Protein AF-A0A4R7IYN2-F1 (afdb_monomer_lite)

pLDDT: mean 81.38, std 17.2, range [36.47, 98.81]

Secondary structure (DSSP, 8-state):
----------------------PPPPPPPP-------SEEESTTT---TT-TTS--TT-EEE-TTS-EEEPPPTTEEEEEEEEESTTS--EEEEEEEETTEEEEEETTEEEESS-HHHHHHHHHHEEEE-TT-S----------S-GGG-TT--EEEES----SEEEEEE--TT-S-TTHHHHHHHHHHHHHHTEETTTEE--BS-EEEEEEE-SPPPSB-TT-BB----S--EEEEE---TTEEEEEEEEEETTTTEEEEEEEEEE-SS--EE-SSS---SSEEHHHHHHHHHHHHTTEE-GGGT-TTT-TTSTT-SB-PPP-HHHHHHHTS--HHHHHHHHHHH-B-

Radius of gyration: 27.92 Å; chains: 1; bounding box: 107×67×80 Å

Structure (mmCIF, N/CA/C/O backbone):
data_AF-A0A4R7IYN2-F1
#
_entry.id   AF-A0A4R7IYN2-F1
#
loop_
_atom_site.group_PDB
_atom_site.id
_atom_site.type_symbol
_atom_site.label_atom_id
_atom_site.label_alt_id
_atom_site.label_comp_id
_atom_site.label_asym_id
_atom_site.label_entity_id
_atom_site.label_seq_id
_atom_site.pdbx_PDB_ins_code
_atom_site.Cartn_x
_atom_site.Cartn_y
_atom_site.Cartn_z
_atom_site.occupancy
_atom_site.B_iso_or_equiv
_atom_site.auth_seq_id
_atom_site.auth_comp_id
_atom_site.auth_asym_id
_atom_site.auth_atom_id
_atom_site.pdbx_PDB_model_num
ATOM 1 N N . MET A 1 1 ? -75.539 -48.447 52.429 1.00 40.69 1 MET A N 1
ATOM 2 C CA . MET A 1 1 ? -74.073 -48.268 52.305 1.00 40.69 1 MET A CA 1
ATOM 3 C C . MET A 1 1 ? -73.831 -46.772 52.127 1.00 40.69 1 MET A C 1
ATOM 5 O O . MET A 1 1 ? -74.203 -46.247 51.095 1.00 40.69 1 MET A O 1
ATOM 9 N N . LYS A 1 2 ? -73.738 -46.029 53.237 1.00 38.16 2 LYS A N 1
ATOM 10 C CA . LYS A 1 2 ? -72.512 -45.516 53.891 1.00 38.16 2 LYS A CA 1
ATOM 11 C C . LYS A 1 2 ? -71.762 -44.461 53.054 1.00 38.16 2 LYS A C 1
ATOM 13 O O . LYS A 1 2 ? -70.931 -44.810 52.227 1.00 38.16 2 LYS A O 1
ATOM 18 N N . SER A 1 3 ? -72.065 -43.193 53.354 1.00 47.69 3 SER A N 1
ATOM 19 C CA . SER A 1 3 ? -71.225 -42.002 53.138 1.00 47.69 3 SER A CA 1
ATOM 20 C C . SER A 1 3 ? -69.854 -42.145 53.817 1.00 47.69 3 SER A C 1
ATOM 22 O O . SER A 1 3 ? -69.741 -42.910 54.781 1.00 47.69 3 SER A O 1
ATOM 24 N N . PRO A 1 4 ? -68.825 -41.416 53.350 1.00 54.47 4 PRO A N 1
ATOM 25 C CA . PRO A 1 4 ? -68.285 -40.296 54.152 1.00 54.47 4 PRO A CA 1
ATOM 26 C C . PRO A 1 4 ? -67.831 -39.096 53.277 1.00 54.47 4 PRO A C 1
ATOM 28 O O . PRO A 1 4 ? -67.392 -39.273 52.149 1.00 54.47 4 PRO A O 1
ATOM 31 N N . SER A 1 5 ? -68.152 -37.848 53.630 1.00 45.12 5 SER A N 1
ATOM 32 C CA . SER A 1 5 ? -67.513 -36.924 54.599 1.00 45.12 5 SER A CA 1
ATOM 33 C C . SER A 1 5 ? -66.527 -35.955 53.931 1.00 45.12 5 SER A C 1
ATOM 35 O O . SER A 1 5 ? -65.401 -36.312 53.600 1.00 45.12 5 SER A O 1
ATOM 37 N N . LEU A 1 6 ? -66.986 -34.707 53.780 1.00 43.94 6 LEU A N 1
ATOM 38 C CA . LEU A 1 6 ? -66.196 -33.516 53.460 1.00 43.94 6 LEU A CA 1
ATOM 39 C C . LEU A 1 6 ? -65.271 -33.165 54.638 1.00 43.94 6 LEU A C 1
ATOM 41 O O . LEU A 1 6 ? -65.731 -33.082 55.776 1.00 43.94 6 LEU A O 1
ATOM 45 N N . ILE A 1 7 ? -64.002 -32.880 54.348 1.00 48.53 7 ILE A N 1
ATOM 46 C CA . ILE A 1 7 ? -63.066 -32.226 55.270 1.00 48.53 7 ILE A CA 1
ATOM 47 C C . ILE A 1 7 ? -62.848 -30.799 54.755 1.00 48.53 7 ILE A C 1
ATOM 49 O O . ILE A 1 7 ? -62.248 -30.601 53.701 1.00 48.53 7 ILE A O 1
ATOM 53 N N . CYS A 1 8 ? -63.357 -29.811 55.494 1.00 41.88 8 CYS A N 1
ATOM 54 C CA . CYS A 1 8 ? -63.005 -28.401 55.327 1.00 41.88 8 CYS A CA 1
ATOM 55 C C . CYS A 1 8 ? -61.651 -28.146 55.994 1.00 41.88 8 CYS A C 1
ATOM 57 O O . CYS A 1 8 ? -61.524 -28.306 57.208 1.00 41.88 8 CYS A O 1
ATOM 59 N N . LEU A 1 9 ? -60.658 -27.723 55.210 1.00 44.44 9 LEU A N 1
ATOM 60 C CA . LEU A 1 9 ? -59.376 -27.241 55.712 1.00 44.44 9 LEU A CA 1
ATOM 61 C C . LEU A 1 9 ? -59.350 -25.711 55.605 1.00 44.44 9 LEU A C 1
ATOM 63 O O . LEU A 1 9 ? -59.259 -25.153 54.513 1.00 44.44 9 LEU A O 1
ATOM 67 N N . SER A 1 10 ? -59.462 -25.037 56.746 1.00 39.59 10 SER A N 1
ATOM 68 C CA . SER A 1 10 ? -59.347 -23.583 56.863 1.00 39.59 10 SER A CA 1
ATOM 69 C C . SER A 1 10 ? -57.868 -23.193 56.909 1.00 39.59 10 SER A C 1
ATOM 71 O O . SER A 1 10 ? -57.194 -23.446 57.906 1.00 39.59 10 SER A O 1
ATOM 73 N N . ILE A 1 11 ? -57.354 -22.582 55.840 1.00 47.72 11 ILE A N 1
ATOM 74 C CA . ILE A 1 11 ? -56.005 -22.002 55.805 1.00 47.72 11 ILE A CA 1
ATOM 75 C C . ILE A 1 11 ? -56.102 -20.547 56.274 1.00 47.72 11 ILE A C 1
ATOM 77 O O . ILE A 1 11 ? -56.720 -19.712 55.615 1.00 47.72 11 ILE A O 1
ATOM 81 N N . ALA A 1 12 ? -55.501 -20.248 57.426 1.00 43.41 12 ALA A N 1
ATOM 82 C CA . ALA A 1 12 ? -55.313 -18.887 57.912 1.00 43.41 12 ALA A CA 1
ATOM 83 C C . ALA A 1 12 ? -54.149 -18.228 57.153 1.00 43.41 12 ALA A C 1
ATOM 85 O O . ALA A 1 12 ? -53.004 -18.671 57.249 1.00 43.41 12 ALA A O 1
ATOM 86 N N . LEU A 1 13 ? -54.448 -17.178 56.386 1.00 43.38 13 LEU A N 1
ATOM 87 C CA . LEU A 1 13 ? -53.459 -16.354 55.695 1.00 43.38 13 LEU A CA 1
ATOM 88 C C . LEU A 1 13 ? -52.836 -15.373 56.705 1.00 43.38 13 LEU A C 1
ATOM 90 O O . LEU A 1 13 ? -53.504 -14.452 57.175 1.00 43.38 13 LEU A O 1
ATOM 94 N N . VAL A 1 14 ? -51.563 -15.565 57.052 1.00 49.25 14 VAL A N 1
ATOM 95 C CA . VAL A 1 14 ? -50.774 -14.580 57.807 1.00 49.25 14 VAL A CA 1
ATOM 96 C C . VAL A 1 14 ? -50.196 -13.583 56.804 1.00 49.25 14 VAL A C 1
ATOM 98 O O . VAL A 1 14 ? -49.298 -13.918 56.035 1.00 49.25 14 VAL A O 1
ATOM 101 N N . ALA A 1 15 ? -50.728 -12.362 56.786 1.00 45.38 15 ALA A N 1
ATOM 102 C CA . ALA A 1 15 ? -50.180 -11.261 56.002 1.00 45.38 15 ALA A CA 1
ATOM 103 C C . ALA A 1 15 ? -48.917 -10.719 56.692 1.00 45.38 15 ALA A C 1
ATOM 105 O O . ALA A 1 15 ? -48.997 -9.958 57.656 1.00 45.38 15 ALA A O 1
ATOM 106 N N . ALA A 1 16 ? -47.742 -11.123 56.209 1.00 53.78 16 ALA A N 1
ATOM 107 C CA . ALA A 1 16 ? -46.481 -10.484 56.561 1.00 53.78 16 ALA A CA 1
ATOM 108 C C . ALA A 1 16 ? -46.359 -9.171 55.770 1.00 53.78 16 ALA A C 1
ATOM 110 O O . ALA A 1 16 ? -46.143 -9.181 54.559 1.00 53.78 16 ALA A O 1
ATOM 111 N N . GLY A 1 17 ? -46.539 -8.037 56.448 1.00 41.75 17 GLY A N 1
ATOM 112 C CA . GLY A 1 17 ? -46.300 -6.717 55.873 1.00 41.75 17 GLY A CA 1
ATOM 113 C C . GLY A 1 17 ? -44.807 -6.496 55.641 1.00 41.75 17 GLY A C 1
ATOM 114 O O . GLY A 1 17 ? -44.058 -6.256 56.585 1.00 41.75 17 GLY A O 1
ATOM 115 N N . THR A 1 18 ? -44.367 -6.569 54.388 1.00 58.97 18 THR A N 1
ATOM 116 C CA . THR A 1 18 ? -43.034 -6.124 53.974 1.00 58.97 18 THR A CA 1
ATOM 117 C C . THR A 1 18 ? -43.003 -4.599 53.921 1.00 58.97 18 THR A C 1
ATOM 119 O O . THR A 1 18 ? -43.645 -3.989 53.068 1.00 58.97 18 THR A O 1
ATOM 122 N N . VAL A 1 19 ? -42.244 -3.979 54.826 1.00 58.41 19 VAL A N 1
ATOM 123 C CA . VAL A 1 19 ? -41.886 -2.558 54.752 1.00 58.41 19 VAL A CA 1
ATOM 124 C C . VAL A 1 19 ? -40.847 -2.400 53.642 1.00 58.41 19 VAL A C 1
ATOM 126 O O . VAL A 1 19 ? -39.673 -2.708 53.829 1.00 58.41 19 VAL A O 1
ATOM 129 N N . THR A 1 20 ? -41.276 -1.956 52.462 1.00 56.56 20 THR A N 1
ATOM 130 C CA . THR A 1 20 ? -40.372 -1.528 51.390 1.00 56.56 20 THR A CA 1
ATOM 131 C C . THR A 1 20 ? -39.782 -0.175 51.763 1.00 56.56 20 THR A C 1
ATOM 133 O O . THR A 1 20 ? -40.460 0.850 51.691 1.00 56.56 20 THR A O 1
ATOM 136 N N . THR A 1 21 ? -38.517 -0.157 52.176 1.00 56.75 21 THR A N 1
ATOM 137 C CA . THR A 1 21 ? -37.738 1.077 52.270 1.00 56.75 21 THR A CA 1
ATOM 138 C C . THR A 1 21 ? -37.541 1.617 50.856 1.00 56.75 21 THR A C 1
ATOM 140 O O . THR A 1 21 ? -36.808 1.025 50.063 1.00 56.75 21 THR A O 1
ATOM 143 N N . VAL A 1 22 ? -38.219 2.716 50.522 1.00 58.94 22 VAL A N 1
ATOM 144 C CA . VAL A 1 22 ? -37.964 3.470 49.291 1.00 58.94 22 VAL A CA 1
ATOM 145 C C . VAL A 1 22 ? -36.595 4.124 49.459 1.00 58.94 22 VAL A C 1
ATOM 147 O O . VAL A 1 22 ? -36.458 5.131 50.151 1.00 58.94 22 VAL A O 1
ATOM 150 N N . GLY A 1 23 ? -35.562 3.487 48.910 1.00 65.88 23 GLY A N 1
ATOM 151 C CA . GLY A 1 23 ? -34.247 4.104 48.782 1.00 65.88 23 GLY A CA 1
ATOM 152 C C . GLY A 1 23 ? -34.336 5.349 47.892 1.00 65.88 23 GLY A C 1
ATOM 153 O O . GLY A 1 23 ? -35.241 5.429 47.055 1.00 65.88 23 GLY A O 1
ATOM 154 N N . PRO A 1 24 ? -33.437 6.332 48.065 1.00 60.69 24 PRO A N 1
ATOM 155 C CA . PRO A 1 24 ? -33.375 7.478 47.169 1.00 60.69 24 PRO A CA 1
ATOM 156 C C . PRO A 1 24 ? -33.261 6.982 45.724 1.00 60.69 24 PRO A C 1
ATOM 158 O O . PRO A 1 24 ? -32.475 6.077 45.436 1.00 60.69 24 PRO A O 1
ATOM 161 N N . ALA A 1 25 ? -34.081 7.549 44.836 1.00 56.75 25 ALA A N 1
ATOM 162 C CA . ALA A 1 25 ? -33.999 7.269 43.411 1.00 56.75 25 ALA A CA 1
ATOM 163 C C . ALA A 1 25 ? -32.548 7.492 42.950 1.00 56.75 25 ALA A C 1
ATOM 165 O O . ALA A 1 25 ? -31.950 8.495 43.359 1.00 56.75 25 ALA A O 1
ATOM 166 N N . PRO A 1 26 ? -31.960 6.580 42.153 1.00 57.62 26 PRO A N 1
ATOM 167 C CA . PRO A 1 26 ? -30.642 6.815 41.590 1.00 57.62 26 PRO A CA 1
ATOM 168 C C . PRO A 1 26 ? -30.695 8.147 40.845 1.00 57.62 26 PRO A C 1
ATOM 170 O O . PRO A 1 26 ? -31.541 8.349 39.973 1.00 57.62 26 PRO A O 1
ATOM 173 N N . VAL A 1 27 ? -29.835 9.079 41.254 1.00 48.50 27 VAL A N 1
ATOM 174 C CA . VAL A 1 27 ? -29.616 10.323 40.522 1.00 48.50 27 VAL A CA 1
ATOM 175 C C . VAL A 1 27 ? -29.208 9.893 39.118 1.00 48.50 27 VAL A C 1
ATOM 177 O O . VAL A 1 27 ? -28.228 9.162 38.977 1.00 48.50 27 VAL A O 1
ATOM 180 N N . ALA A 1 28 ? -30.000 10.260 38.108 1.00 54.25 28 ALA A N 1
ATOM 181 C CA . ALA A 1 28 ? -29.638 10.032 36.718 1.00 54.25 28 ALA A CA 1
ATOM 182 C C . ALA A 1 28 ? -28.232 10.606 36.523 1.00 54.25 28 ALA A C 1
ATOM 184 O O . ALA A 1 28 ? -28.013 11.790 36.793 1.00 54.25 28 ALA A O 1
ATOM 185 N N . ALA A 1 29 ? -27.271 9.745 36.175 1.00 52.53 29 ALA A N 1
ATOM 186 C CA . ALA A 1 29 ? -25.940 10.197 35.813 1.00 52.53 29 ALA A CA 1
ATOM 187 C C . ALA A 1 29 ? -26.126 11.241 34.712 1.00 52.53 29 ALA A C 1
ATOM 189 O O . ALA A 1 29 ? -26.855 10.981 33.757 1.00 52.53 29 ALA A O 1
ATOM 190 N N . ALA A 1 30 ? -25.566 12.436 34.909 1.00 54.41 30 ALA A N 1
ATOM 191 C CA . ALA A 1 30 ? -25.593 13.465 33.884 1.00 54.41 30 ALA A CA 1
ATOM 192 C C . ALA A 1 30 ? -25.052 12.837 32.595 1.00 54.41 30 ALA A C 1
ATOM 194 O O . ALA A 1 30 ? -23.991 12.208 32.648 1.00 54.41 30 ALA A O 1
ATOM 195 N N . ASP A 1 31 ? -25.800 12.952 31.494 1.00 56.62 31 ASP A N 1
ATOM 196 C CA . ASP A 1 31 ? -25.340 12.518 30.180 1.00 56.62 31 ASP A CA 1
ATOM 197 C C . ASP A 1 31 ? -23.949 13.121 29.979 1.00 56.62 31 ASP A C 1
ATOM 199 O O . ASP A 1 31 ? -23.787 14.342 30.038 1.00 56.62 31 ASP A O 1
ATOM 203 N N . ALA A 1 32 ? -22.927 12.271 29.874 1.00 60.72 32 ALA A N 1
ATOM 204 C CA . ALA A 1 32 ? -21.575 12.745 29.651 1.00 60.72 32 ALA A CA 1
ATOM 205 C C . ALA A 1 32 ? -21.587 13.500 28.318 1.00 60.72 32 ALA A C 1
ATOM 207 O O . ALA A 1 32 ? -21.781 12.898 27.263 1.00 60.72 32 ALA A O 1
ATOM 208 N N . GLU A 1 33 ? -21.466 14.828 28.370 1.00 71.62 33 GLU A N 1
ATOM 209 C CA . GLU A 1 33 ? -21.429 15.650 27.168 1.00 71.62 33 GLU A CA 1
ATOM 210 C C . GLU A 1 33 ? -20.198 15.251 26.356 1.00 71.62 33 GLU A C 1
ATOM 212 O O . GLU A 1 33 ? -19.056 15.518 26.736 1.00 71.62 33 GLU A O 1
ATOM 217 N N . CYS A 1 34 ? -20.438 14.580 25.232 1.00 69.19 34 CYS A N 1
ATOM 218 C CA . CYS A 1 34 ? -19.400 14.308 24.260 1.00 69.19 34 CYS A CA 1
ATOM 219 C C . CYS A 1 34 ? -18.897 15.637 23.698 1.00 69.19 34 CYS A C 1
ATOM 221 O O . CYS A 1 34 ? -19.705 16.410 23.177 1.00 69.19 34 CYS A O 1
ATOM 223 N N . PRO A 1 35 ? -17.590 15.928 23.786 1.00 67.31 35 PRO A N 1
ATOM 224 C CA . PRO A 1 35 ? -17.066 17.160 23.225 1.00 67.31 35 PRO A CA 1
ATOM 225 C C . PRO A 1 35 ? -17.338 17.189 21.718 1.00 67.31 35 PRO A C 1
ATOM 227 O O . PRO A 1 35 ? -17.167 16.180 21.030 1.00 67.31 35 PRO A O 1
ATOM 230 N N . GLU A 1 36 ? -17.747 18.342 21.186 1.00 64.31 36 GLU A N 1
ATOM 231 C CA . GLU A 1 36 ? -17.868 18.513 19.740 1.00 64.31 36 GLU A CA 1
ATOM 232 C C . GLU A 1 36 ? -16.473 18.495 19.100 1.00 64.31 36 GLU A C 1
ATOM 234 O O . GLU A 1 36 ? -15.761 19.500 19.051 1.00 64.31 36 GLU A O 1
ATOM 239 N N . PHE A 1 37 ? -16.071 17.333 18.590 1.00 65.38 37 PHE A N 1
ATOM 240 C CA . PHE A 1 37 ? -14.840 17.176 17.828 1.00 65.38 37 PHE A CA 1
ATOM 241 C C . PHE A 1 37 ? -15.157 17.207 16.335 1.00 65.38 37 PHE A C 1
ATOM 243 O O . PHE A 1 37 ? -15.616 16.224 15.762 1.00 65.38 37 PHE A O 1
ATOM 250 N N . SER A 1 38 ? -14.885 18.327 15.668 1.00 60.44 38 SER A N 1
ATOM 251 C CA . SER A 1 38 ? -14.892 18.353 14.196 1.00 60.44 38 SER A CA 1
ATOM 252 C C . SER A 1 38 ? -13.515 18.026 13.607 1.00 60.44 38 SER A C 1
ATOM 254 O O . SER A 1 38 ? -13.431 17.454 12.518 1.00 60.44 38 SER A O 1
ATOM 256 N N . ARG A 1 39 ? -12.436 18.349 14.336 1.00 65.44 39 ARG A N 1
ATOM 257 C CA . ARG A 1 39 ? -11.033 18.089 13.979 1.00 65.44 39 ARG A CA 1
ATOM 258 C C . ARG A 1 39 ? -10.155 17.995 15.223 1.00 65.44 39 ARG A C 1
ATOM 260 O O . ARG A 1 39 ? -10.331 18.786 16.148 1.00 65.44 39 ARG A O 1
ATOM 267 N N . ALA A 1 40 ? -9.179 17.091 15.208 1.00 60.72 40 ALA A N 1
ATOM 268 C CA . ALA A 1 40 ? -8.103 17.055 16.193 1.00 60.72 40 ALA A CA 1
ATOM 269 C C . ALA A 1 40 ? -6.761 17.338 15.508 1.00 60.72 40 ALA A C 1
ATOM 271 O O . ALA A 1 40 ? -6.357 16.621 14.592 1.00 60.72 40 ALA A O 1
ATOM 272 N N . SER A 1 41 ? -6.080 18.390 15.961 1.00 55.62 41 SER A N 1
ATOM 273 C CA . SER A 1 41 ? -4.799 18.827 15.408 1.00 55.62 41 SER A CA 1
ATOM 274 C C . SER A 1 41 ? -3.659 18.256 16.249 1.00 55.62 41 SER A C 1
ATOM 276 O O . SER A 1 41 ? -3.421 18.751 17.349 1.00 55.62 41 SER A O 1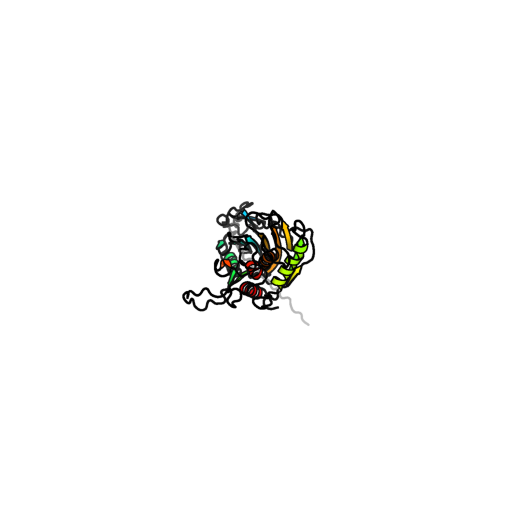
ATOM 278 N N . SER A 1 42 ? -2.938 17.263 15.721 1.00 54.91 42 SER A N 1
ATOM 279 C CA . SER A 1 42 ? -1.791 16.546 16.315 1.00 54.91 42 SER A CA 1
ATOM 280 C C . SER A 1 42 ? -2.106 15.311 17.172 1.00 54.91 42 SER A C 1
ATOM 282 O O . SER A 1 42 ? -3.077 15.254 17.925 1.00 54.91 42 SER A O 1
ATOM 284 N N . MET A 1 43 ? -1.191 14.335 17.114 1.00 50.47 43 MET A N 1
ATOM 285 C CA . MET A 1 43 ? -1.214 13.093 17.904 1.00 50.47 43 MET A CA 1
ATOM 286 C C . MET A 1 43 ? -1.217 13.335 19.424 1.00 50.47 43 MET A C 1
ATOM 288 O O . MET A 1 43 ? -1.713 12.497 20.170 1.00 50.47 43 MET A O 1
ATOM 292 N N . ALA A 1 44 ? -0.693 14.478 19.883 1.00 46.41 44 ALA A N 1
ATOM 293 C CA . ALA A 1 44 ? -0.700 14.874 21.291 1.00 46.41 44 ALA A CA 1
ATOM 294 C C . ALA A 1 44 ? -2.038 15.497 21.738 1.00 46.41 44 ALA A C 1
ATOM 296 O O . ALA A 1 44 ? -2.334 15.511 22.931 1.00 46.41 44 ALA A O 1
ATOM 297 N N . ALA A 1 45 ? -2.845 16.003 20.799 1.00 43.88 45 ALA A N 1
ATOM 298 C CA . ALA A 1 45 ? -4.131 16.642 21.082 1.00 43.88 45 ALA A CA 1
ATOM 299 C C . ALA A 1 45 ? -5.309 15.662 21.116 1.00 43.88 45 ALA A C 1
ATOM 301 O O . ALA A 1 45 ? -6.377 16.012 21.613 1.00 43.88 45 ALA A O 1
ATOM 302 N N . VAL A 1 46 ? -5.124 14.426 20.645 1.00 55.28 46 VAL A N 1
ATOM 303 C CA . VAL A 1 46 ? -6.130 13.359 20.744 1.00 55.28 46 VAL A CA 1
ATOM 304 C C . VAL A 1 46 ? -6.100 12.767 22.161 1.00 55.28 46 VAL A C 1
ATOM 306 O O . VAL A 1 46 ? -5.958 11.565 22.364 1.00 55.28 46 VAL A O 1
ATOM 309 N N . ASN A 1 47 ? -6.205 13.621 23.183 1.00 56.78 47 ASN A N 1
ATOM 310 C CA . ASN A 1 47 ? -6.548 13.173 24.524 1.00 56.78 47 ASN A CA 1
ATOM 311 C C . ASN A 1 47 ? -8.051 12.893 24.533 1.00 56.78 47 ASN A C 1
ATOM 313 O O . ASN A 1 47 ? -8.850 13.731 24.941 1.00 56.78 47 ASN A O 1
ATOM 317 N N . LEU A 1 48 ? -8.436 11.721 24.032 1.00 60.78 48 LEU A N 1
ATOM 318 C CA . LEU A 1 48 ? -9.833 11.298 24.012 1.00 60.78 48 LEU A CA 1
ATOM 319 C C . LEU A 1 48 ? -10.333 10.903 25.412 1.00 60.78 48 LEU A C 1
ATOM 321 O O . LEU A 1 48 ? -11.383 10.279 25.521 1.00 60.78 48 LEU A O 1
ATOM 325 N N . ALA A 1 49 ? -9.600 11.176 26.505 1.00 55.81 49 ALA A N 1
ATOM 326 C CA . ALA A 1 49 ? -10.003 10.855 27.883 1.00 55.81 49 ALA A CA 1
ATOM 327 C C . ALA A 1 49 ? -11.458 11.241 28.150 1.00 55.81 49 ALA A C 1
ATOM 329 O O . ALA A 1 49 ? -11.836 12.398 28.005 1.00 55.81 49 ALA A O 1
ATOM 330 N N . GLY A 1 50 ? -12.270 10.250 28.536 1.00 61.00 50 GLY A N 1
ATOM 331 C CA . GLY A 1 50 ? -13.692 10.445 28.822 1.00 61.00 50 GLY A CA 1
ATOM 332 C C . GLY A 1 50 ? -14.638 10.336 27.621 1.00 61.00 50 GLY A C 1
ATOM 333 O O . GLY A 1 50 ? -15.831 10.517 27.809 1.00 61.00 50 GLY A O 1
ATOM 334 N N . THR A 1 51 ? -14.167 9.990 26.418 1.00 68.62 51 THR A N 1
ATOM 335 C CA . THR A 1 51 ? -15.034 9.828 25.231 1.00 68.62 51 THR A CA 1
ATOM 336 C C . THR A 1 51 ? -15.474 8.381 24.979 1.00 68.62 51 THR A C 1
ATOM 338 O O . THR A 1 51 ? -15.777 8.019 23.846 1.00 68.62 51 THR A O 1
ATOM 341 N N . GLN A 1 52 ? -15.440 7.524 26.002 1.00 71.56 52 GLN A N 1
ATOM 342 C CA . GLN A 1 52 ? -15.740 6.087 25.871 1.00 71.56 52 GLN A CA 1
ATOM 343 C C . GLN A 1 52 ? -17.177 5.841 25.393 1.00 71.56 52 GLN A C 1
ATOM 345 O O . GLN A 1 52 ? -17.426 4.885 24.668 1.00 71.56 52 GLN A O 1
ATOM 350 N N . ASP A 1 53 ? -18.082 6.752 25.750 1.00 77.44 53 ASP A N 1
ATOM 351 C CA . ASP A 1 53 ? -19.495 6.706 25.377 1.00 77.44 53 ASP A CA 1
ATOM 352 C C . ASP A 1 53 ? -19.818 7.587 24.154 1.00 77.44 53 ASP A C 1
ATOM 354 O O . ASP A 1 53 ? -20.982 7.749 23.788 1.00 77.44 53 ASP A O 1
ATOM 358 N N . CYS A 1 54 ? -18.798 8.162 23.508 1.00 81.12 54 CYS A N 1
ATOM 359 C CA . CYS A 1 54 ? -18.969 9.055 22.367 1.00 81.12 54 CYS A CA 1
ATOM 360 C C . CYS A 1 54 ? -18.798 8.326 21.041 1.00 81.12 54 CYS A C 1
ATOM 362 O O . CYS A 1 54 ? -17.890 7.510 20.877 1.00 81.12 54 CYS A O 1
ATOM 364 N N . ASP A 1 55 ? -19.616 8.691 20.054 1.00 86.19 55 ASP A N 1
ATOM 365 C CA . ASP A 1 55 ? -19.353 8.291 18.677 1.00 86.19 55 ASP A CA 1
ATOM 366 C C . ASP A 1 55 ? -18.192 9.117 18.119 1.00 86.19 55 ASP A C 1
ATOM 368 O O . ASP A 1 55 ? -18.326 10.297 17.799 1.00 86.19 55 ASP A O 1
ATOM 372 N N . LEU A 1 56 ? -17.026 8.480 18.044 1.00 85.38 56 LEU A N 1
ATOM 373 C CA . LEU A 1 56 ? -15.812 9.074 17.495 1.00 85.38 56 LEU A CA 1
ATOM 374 C C . LEU A 1 56 ? -15.699 8.897 15.978 1.00 85.38 56 LEU A C 1
ATOM 376 O O . LEU A 1 56 ? -14.773 9.429 15.362 1.00 85.38 56 LEU A O 1
ATOM 380 N N . THR A 1 57 ? -16.608 8.134 15.370 1.00 89.06 57 THR A N 1
ATOM 381 C CA . THR A 1 57 ? -16.570 7.813 13.944 1.00 89.06 57 THR A CA 1
ATOM 382 C C . THR A 1 57 ? -16.643 9.090 13.117 1.00 89.06 57 THR A C 1
ATOM 384 O O . THR A 1 57 ? -17.465 9.970 13.359 1.00 89.06 57 THR A O 1
ATOM 387 N N . GLY A 1 58 ? -15.792 9.207 12.101 1.00 88.38 58 GLY A N 1
ATOM 388 C CA . GLY A 1 58 ? -15.820 10.357 11.201 1.00 88.38 58 GLY A CA 1
ATOM 389 C C . GLY A 1 58 ? -14.924 11.520 11.630 1.00 88.38 58 GLY A C 1
ATOM 390 O O . GLY A 1 58 ? -14.510 12.287 10.755 1.00 88.38 58 GLY A O 1
ATOM 391 N N . ILE A 1 59 ? -14.544 11.627 12.912 1.00 87.75 59 ILE A N 1
ATOM 392 C CA . ILE A 1 59 ? -13.622 12.673 13.390 1.00 87.75 59 ILE A CA 1
ATOM 393 C C . ILE A 1 59 ? -12.326 12.609 12.584 1.00 87.75 59 ILE A C 1
ATOM 395 O O . ILE A 1 59 ? -11.733 11.544 12.416 1.00 87.75 59 ILE A O 1
ATOM 399 N N . ILE A 1 60 ? -11.880 13.756 12.076 1.00 88.56 60 ILE A N 1
ATOM 400 C CA . ILE A 1 60 ? -10.657 13.851 11.279 1.00 88.56 60 ILE A CA 1
ATOM 401 C C . ILE A 1 60 ? -9.474 14.132 12.205 1.00 88.56 60 ILE A C 1
ATOM 403 O O . ILE A 1 60 ? -9.464 15.129 12.932 1.00 88.56 60 ILE A O 1
ATOM 407 N N . LEU A 1 61 ? -8.473 13.257 12.139 1.00 87.31 61 LEU A N 1
ATOM 408 C CA . LEU A 1 61 ? -7.170 13.433 12.764 1.00 87.31 61 LEU A CA 1
ATOM 409 C C . LEU A 1 61 ? -6.228 14.074 11.747 1.00 87.31 61 LEU A C 1
ATOM 411 O O . LEU A 1 61 ? -5.934 13.460 10.719 1.00 87.31 61 LEU A O 1
ATOM 415 N N . ASP A 1 62 ? -5.780 15.296 12.026 1.00 88.31 62 ASP A N 1
ATOM 416 C CA . ASP A 1 62 ? -4.801 16.017 11.215 1.00 88.31 62 ASP A CA 1
ATOM 417 C C . ASP A 1 62 ? -3.393 15.807 11.799 1.00 88.31 62 ASP A C 1
ATOM 419 O O . ASP A 1 62 ? -3.171 15.932 13.011 1.00 88.31 62 ASP A O 1
ATOM 423 N N . PHE A 1 63 ? -2.430 15.498 10.930 1.00 85.62 63 PHE A N 1
ATOM 424 C CA . PHE A 1 63 ? -1.040 15.235 11.302 1.00 85.62 63 PHE A CA 1
ATOM 425 C C . PHE A 1 63 ? -0.120 16.369 10.846 1.00 85.62 63 PHE A C 1
ATOM 427 O O . PHE A 1 63 ? -0.393 17.061 9.866 1.00 85.62 63 PHE A O 1
ATOM 434 N N . ASP A 1 64 ? 1.006 16.545 11.540 1.00 85.00 64 ASP A N 1
ATOM 435 C CA . ASP A 1 64 ? 1.915 17.688 11.337 1.00 85.00 64 ASP A CA 1
ATOM 436 C C . ASP A 1 64 ? 2.519 17.762 9.922 1.00 85.00 64 ASP A C 1
ATOM 438 O O . ASP A 1 64 ? 2.982 18.812 9.486 1.00 85.00 64 ASP A O 1
ATOM 442 N N . ASN A 1 65 ? 2.512 16.650 9.188 1.00 82.50 65 ASN A N 1
ATOM 443 C CA . ASN A 1 65 ? 2.963 16.557 7.800 1.00 82.50 65 ASN A CA 1
ATOM 444 C C . ASN A 1 65 ? 1.852 16.864 6.772 1.00 82.50 65 ASN A C 1
ATOM 446 O O . ASN A 1 65 ? 2.065 16.656 5.580 1.00 82.50 65 ASN A O 1
ATOM 450 N N . GLY A 1 66 ? 0.674 17.318 7.212 1.00 88.44 66 GLY A N 1
ATOM 451 C CA . GLY A 1 66 ? -0.452 17.706 6.354 1.00 88.44 66 GLY A CA 1
ATOM 452 C C . GLY A 1 66 ? -1.367 16.560 5.907 1.00 88.44 66 GLY A C 1
ATOM 453 O O . GLY A 1 66 ? -2.383 16.818 5.256 1.00 88.44 66 GLY A O 1
ATOM 454 N N . THR A 1 67 ? -1.050 15.311 6.263 1.00 91.44 67 THR A N 1
ATOM 455 C CA . THR A 1 67 ? -1.945 14.169 6.031 1.00 91.44 67 THR A CA 1
ATOM 456 C C . THR A 1 67 ? -3.080 14.152 7.049 1.00 91.44 67 THR A C 1
ATOM 458 O O . THR A 1 67 ? -3.017 14.792 8.102 1.00 91.44 67 THR A O 1
ATOM 461 N N . SER A 1 68 ? -4.142 13.406 6.741 1.00 92.00 68 SER A N 1
ATOM 462 C CA . SER A 1 68 ? -5.247 13.218 7.683 1.00 92.00 68 SER A CA 1
ATOM 463 C C . SER A 1 68 ? -5.965 11.886 7.507 1.00 92.00 68 SER A C 1
ATOM 465 O O . SER A 1 68 ? -6.086 11.353 6.403 1.00 92.00 68 SER A O 1
ATOM 467 N N . ILE A 1 69 ? -6.470 11.343 8.612 1.00 92.44 69 ILE A N 1
ATOM 468 C CA . ILE A 1 69 ? -7.257 10.107 8.629 1.00 92.44 69 ILE A CA 1
ATOM 469 C C . ILE A 1 69 ? -8.516 10.347 9.449 1.00 92.44 69 ILE A C 1
ATOM 471 O O . ILE A 1 69 ? -8.460 10.902 10.543 1.00 92.44 69 ILE A O 1
ATOM 475 N N . SER A 1 70 ? -9.657 9.923 8.915 1.00 91.81 70 SER A N 1
ATOM 476 C CA . SER A 1 70 ? -10.897 9.875 9.680 1.00 91.81 70 SER A CA 1
ATOM 477 C C . SER A 1 70 ? -10.909 8.634 10.573 1.00 91.81 70 SER A C 1
ATOM 479 O O . SER A 1 70 ? -10.557 7.547 10.109 1.00 91.81 70 SER A O 1
ATOM 481 N N . ILE A 1 71 ? -11.307 8.784 11.838 1.00 91.06 71 ILE A N 1
ATOM 482 C CA . ILE A 1 71 ? -11.513 7.650 12.743 1.00 91.06 71 ILE A CA 1
ATOM 483 C C . ILE A 1 71 ? -12.567 6.726 12.106 1.00 91.06 71 ILE A C 1
ATOM 485 O O . ILE A 1 71 ? -13.683 7.182 11.830 1.00 91.06 71 ILE A O 1
ATOM 489 N N . PRO A 1 72 ? -12.232 5.450 11.828 1.00 93.50 72 PRO A N 1
ATOM 490 C CA . PRO A 1 72 ? -13.173 4.530 11.206 1.00 93.50 72 PRO A CA 1
ATOM 491 C C . PRO A 1 72 ? -14.280 4.134 12.185 1.00 93.50 72 PRO A C 1
ATOM 493 O O . PRO A 1 72 ? -14.221 4.443 13.373 1.00 93.50 72 PRO A O 1
ATOM 496 N N . GLU A 1 73 ? -15.284 3.407 11.705 1.00 92.88 73 GLU A N 1
ATOM 497 C CA . GLU A 1 73 ? -16.251 2.763 12.590 1.00 92.88 73 GLU A CA 1
ATOM 498 C C . GLU A 1 73 ? -15.566 1.789 13.561 1.00 92.88 73 GLU A C 1
ATOM 500 O O . GLU A 1 73 ? -14.506 1.226 13.266 1.00 92.88 73 GLU A O 1
ATOM 505 N N . ALA A 1 74 ? -16.190 1.562 14.716 1.00 90.94 74 ALA A N 1
ATOM 506 C CA . ALA A 1 74 ? -15.691 0.599 15.687 1.00 90.94 74 ALA A CA 1
ATOM 507 C C . ALA A 1 74 ? -15.580 -0.812 15.077 1.00 90.94 74 ALA A C 1
ATOM 509 O O . ALA A 1 74 ? -16.470 -1.286 14.368 1.00 90.94 74 ALA A O 1
ATOM 510 N N . GLY A 1 75 ? -14.486 -1.508 15.386 1.00 92.44 75 GLY A N 1
ATOM 511 C CA . GLY A 1 75 ? -14.146 -2.804 14.796 1.00 92.44 75 GLY A CA 1
ATOM 512 C C . GLY A 1 75 ? -13.368 -2.704 13.481 1.00 92.44 75 GLY A C 1
ATOM 513 O O . GLY A 1 75 ? -13.251 -3.711 12.776 1.00 92.44 75 GLY A O 1
ATOM 514 N N . SER A 1 76 ? -12.815 -1.532 13.161 1.00 94.00 76 SER A N 1
ATOM 515 C CA . SER A 1 76 ? -12.049 -1.293 11.939 1.00 94.00 76 SER A CA 1
ATOM 516 C C . SER A 1 76 ? -10.727 -0.572 12.203 1.00 94.00 76 SER A C 1
ATOM 518 O O . SER A 1 76 ? -10.512 0.084 13.223 1.00 94.00 76 SER A O 1
ATOM 520 N N . MET A 1 77 ? -9.808 -0.723 11.256 1.00 94.12 77 MET A N 1
ATOM 521 C CA . MET A 1 77 ? -8.545 0.001 11.201 1.00 94.12 77 MET A CA 1
ATOM 522 C C . MET A 1 77 ? -8.368 0.568 9.798 1.00 94.12 77 MET A C 1
ATOM 524 O O . MET A 1 77 ? -8.621 -0.123 8.808 1.00 94.12 77 MET A O 1
ATOM 528 N N . VAL A 1 78 ? -7.921 1.817 9.725 1.00 95.56 78 VAL A N 1
ATOM 529 C CA . VAL A 1 78 ? -7.513 2.478 8.486 1.00 95.56 78 VAL A CA 1
ATOM 530 C C . VAL A 1 78 ? -6.022 2.751 8.555 1.00 95.56 78 VAL A C 1
ATOM 532 O O . VAL A 1 78 ? -5.548 3.294 9.549 1.00 95.56 78 VAL A O 1
ATOM 535 N N . THR A 1 79 ? -5.303 2.403 7.497 1.00 95.06 79 THR A N 1
ATOM 536 C CA . THR A 1 79 ? -3.888 2.713 7.309 1.00 95.06 79 THR A CA 1
ATOM 537 C C . THR A 1 79 ? -3.731 3.610 6.087 1.00 95.06 79 THR A C 1
ATOM 539 O O . THR A 1 79 ? -4.182 3.251 5.001 1.00 95.06 79 THR A O 1
ATOM 542 N N . LEU A 1 80 ? -3.097 4.764 6.272 1.00 96.44 80 LEU A N 1
ATOM 543 C CA . LEU A 1 80 ? -2.541 5.590 5.207 1.00 96.44 80 LEU A CA 1
ATOM 544 C C . LEU A 1 80 ? -1.052 5.276 5.094 1.00 96.44 80 LEU A C 1
ATOM 546 O O . LEU A 1 80 ? -0.336 5.373 6.093 1.00 96.44 80 LEU A O 1
ATOM 550 N N . SER A 1 81 ? -0.598 4.995 3.883 1.00 95.81 81 SER A N 1
ATOM 551 C CA . SER A 1 81 ? 0.817 4.860 3.560 1.00 95.81 81 SER A CA 1
ATOM 552 C C . SER A 1 81 ? 1.178 5.761 2.389 1.00 95.81 81 SER A C 1
ATOM 554 O O . SER A 1 81 ? 0.362 5.951 1.485 1.00 95.81 81 SER A O 1
ATOM 556 N N . GLY A 1 82 ? 2.382 6.327 2.409 1.00 94.75 82 GLY A N 1
ATOM 557 C CA . GLY A 1 82 ? 2.898 7.154 1.323 1.00 94.75 82 GLY A CA 1
ATOM 558 C C . GLY A 1 82 ? 4.334 6.817 0.977 1.00 94.75 82 GLY A C 1
ATOM 559 O O . GLY A 1 82 ? 5.217 6.942 1.830 1.00 94.75 82 GLY A O 1
ATOM 560 N N . THR A 1 83 ? 4.565 6.486 -0.293 1.00 92.75 83 THR A N 1
ATOM 561 C CA . THR A 1 83 ? 5.908 6.259 -0.832 1.00 92.75 83 THR A CA 1
ATOM 562 C C . THR A 1 83 ? 6.548 7.568 -1.251 1.00 92.75 83 THR A C 1
ATOM 564 O O . THR A 1 83 ? 5.970 8.341 -2.019 1.00 92.75 83 THR A O 1
ATOM 567 N N . SER A 1 84 ? 7.779 7.798 -0.812 1.00 91.25 84 SER A N 1
ATOM 568 C CA . SER A 1 84 ? 8.519 9.024 -1.098 1.00 91.25 84 SER A CA 1
ATOM 569 C C . SER A 1 84 ? 9.422 8.905 -2.333 1.00 91.25 84 SER A C 1
ATOM 571 O O . SER A 1 84 ? 10.047 7.870 -2.592 1.00 91.25 84 SER A O 1
ATOM 573 N N . ALA A 1 85 ? 9.527 10.000 -3.086 1.00 85.50 85 ALA A N 1
ATOM 574 C CA . ALA A 1 85 ? 10.634 10.263 -3.991 1.00 85.50 85 ALA A CA 1
ATOM 575 C C . ALA A 1 85 ? 11.825 10.789 -3.175 1.00 85.50 85 ALA A C 1
ATOM 577 O O . ALA A 1 85 ? 11.772 11.883 -2.612 1.00 85.50 85 ALA A O 1
ATOM 578 N N . ASP A 1 86 ? 12.929 10.045 -3.188 1.00 71.38 86 ASP A N 1
ATOM 579 C CA . ASP A 1 86 ? 14.228 10.468 -2.648 1.00 71.38 86 ASP A CA 1
ATOM 580 C C . ASP A 1 86 ? 14.269 10.667 -1.103 1.00 71.38 86 ASP A C 1
ATOM 582 O O . ASP A 1 86 ? 13.653 9.903 -0.365 1.00 71.38 86 ASP A O 1
ATOM 586 N N . GLU A 1 87 ? 15.088 11.608 -0.596 1.00 63.00 87 GLU A N 1
ATOM 587 C CA . GLU A 1 87 ? 15.610 11.713 0.790 1.00 63.00 87 GLU A CA 1
ATOM 588 C C . GLU A 1 87 ? 14.571 11.787 1.926 1.00 63.00 87 GLU A C 1
ATOM 590 O O . GLU A 1 87 ? 14.924 11.566 3.088 1.00 63.00 87 GLU A O 1
ATOM 595 N N . SER A 1 88 ? 13.301 12.069 1.620 1.00 74.00 88 SER A N 1
ATOM 596 C CA . SER A 1 88 ? 12.247 12.085 2.642 1.00 74.00 88 SER A CA 1
ATOM 597 C C . SER A 1 88 ? 11.855 10.651 3.004 1.00 74.00 88 SER A C 1
ATOM 599 O O . SER A 1 88 ? 11.695 9.837 2.094 1.00 74.00 88 SER A O 1
ATOM 601 N N . PRO A 1 89 ? 11.701 10.303 4.292 1.00 79.75 89 PRO A N 1
ATOM 602 C CA . PRO A 1 89 ? 11.107 9.021 4.653 1.00 79.75 89 PRO A CA 1
ATOM 603 C C . PRO A 1 89 ? 9.688 8.946 4.082 1.00 79.75 89 PRO A C 1
ATOM 605 O O . PRO A 1 89 ? 8.996 9.967 4.006 1.00 79.75 89 PRO A O 1
ATOM 608 N N . GLY A 1 90 ? 9.260 7.751 3.675 1.00 85.69 90 GLY A N 1
ATOM 609 C CA . GLY A 1 90 ? 7.833 7.517 3.493 1.00 85.69 90 GLY A CA 1
ATOM 610 C C . GLY A 1 90 ? 7.098 7.661 4.825 1.00 85.69 90 GLY A C 1
ATOM 611 O O . GLY A 1 90 ? 7.703 7.872 5.878 1.00 85.69 90 GLY A O 1
ATOM 612 N N . ILE A 1 91 ? 5.778 7.563 4.779 1.00 90.12 91 ILE A N 1
ATOM 613 C CA . ILE A 1 91 ? 4.958 7.673 5.982 1.00 90.12 91 ILE A CA 1
ATOM 614 C C . ILE A 1 91 ? 4.022 6.491 6.111 1.00 90.12 91 ILE A C 1
ATOM 616 O O . ILE A 1 91 ? 3.438 6.062 5.117 1.00 90.12 91 ILE A O 1
ATOM 620 N N . GLU A 1 92 ? 3.825 6.032 7.343 1.00 90.62 92 GLU A N 1
ATOM 621 C CA . GLU A 1 92 ? 2.722 5.147 7.689 1.00 90.62 92 GLU A CA 1
ATOM 622 C C . GLU A 1 92 ? 1.947 5.660 8.892 1.00 90.62 92 GLU A C 1
ATOM 624 O O . GLU A 1 92 ? 2.506 5.961 9.944 1.00 90.62 92 GLU A O 1
ATOM 629 N N . ILE A 1 93 ? 0.626 5.714 8.765 1.00 91.94 93 ILE A N 1
ATOM 630 C CA . ILE A 1 93 ? -0.265 6.068 9.864 1.00 91.94 93 ILE A CA 1
ATOM 631 C C . ILE A 1 93 ? -1.415 5.076 9.886 1.00 91.94 93 ILE A C 1
ATOM 633 O O . ILE A 1 93 ? -2.147 4.945 8.912 1.00 91.94 93 ILE A O 1
ATOM 637 N N . SER A 1 94 ? -1.612 4.401 11.012 1.00 92.69 94 SER A N 1
ATOM 638 C CA . SER A 1 94 ? -2.756 3.531 11.262 1.00 92.69 94 SER A CA 1
ATOM 639 C C . SER A 1 94 ? -3.616 4.082 12.389 1.00 92.69 94 SER A C 1
ATOM 641 O O . SER A 1 94 ? -3.117 4.352 13.478 1.00 92.69 94 SER A O 1
ATOM 643 N N . VAL A 1 95 ? -4.916 4.200 12.141 1.00 92.00 95 VAL A N 1
ATOM 644 C CA . VAL A 1 95 ? -5.930 4.557 13.136 1.00 92.00 95 VAL A CA 1
ATOM 645 C C . VAL A 1 95 ? -6.838 3.353 13.318 1.00 92.00 95 VAL A C 1
ATOM 647 O O . VAL A 1 95 ? -7.501 2.919 12.375 1.00 92.00 95 VAL A O 1
ATOM 650 N N . MET A 1 96 ? -6.847 2.798 14.525 1.00 91.44 96 MET A N 1
ATOM 651 C CA . MET A 1 96 ? -7.714 1.689 14.903 1.00 91.44 96 MET A CA 1
ATOM 652 C C . MET A 1 96 ? -8.794 2.189 15.850 1.00 91.44 96 MET A C 1
ATOM 654 O O . MET A 1 96 ? -8.480 2.881 16.815 1.00 91.44 96 MET A O 1
ATOM 658 N N . HIS A 1 97 ? -10.037 1.802 15.586 1.00 91.00 97 HIS A N 1
ATOM 659 C CA . HIS A 1 97 ? -11.169 2.028 16.474 1.00 91.00 97 HIS A CA 1
ATOM 660 C C . HIS A 1 97 ? -11.762 0.668 16.839 1.00 91.00 97 HIS A C 1
ATOM 662 O O . HIS A 1 97 ? -12.186 -0.092 15.967 1.00 91.00 97 HIS A O 1
ATOM 668 N N . ASP A 1 98 ? -11.764 0.326 18.120 1.00 87.31 98 ASP A N 1
ATOM 669 C CA . ASP A 1 98 ? -12.419 -0.865 18.654 1.00 87.31 98 ASP A CA 1
ATOM 670 C C . ASP A 1 98 ? -13.347 -0.503 19.824 1.00 87.31 98 ASP A C 1
ATOM 672 O O . ASP A 1 98 ? -13.596 0.666 20.099 1.00 87.31 98 ASP A O 1
ATOM 676 N N . GLN A 1 99 ? -13.900 -1.519 20.487 1.00 82.56 99 GLN A N 1
ATOM 677 C CA . GLN A 1 99 ? -14.829 -1.330 21.606 1.00 82.56 99 GLN A CA 1
ATOM 678 C C . GLN A 1 99 ? -14.174 -0.702 22.840 1.00 82.56 99 GLN A C 1
ATOM 680 O O . GLN A 1 99 ? -14.878 -0.161 23.685 1.00 82.56 99 GLN A O 1
ATOM 685 N N . ASP A 1 100 ? -12.851 -0.818 22.978 1.00 80.44 100 ASP A N 1
ATOM 686 C CA . ASP A 1 100 ? -12.120 -0.241 24.099 1.00 80.44 100 ASP A CA 1
ATOM 687 C C . ASP A 1 100 ? -11.660 1.202 23.773 1.00 80.44 100 ASP A C 1
ATOM 689 O O . ASP A 1 100 ? -11.303 1.943 24.687 1.00 80.44 100 ASP A O 1
ATOM 693 N N . GLY A 1 101 ? -11.695 1.635 22.505 1.00 83.62 101 GLY A N 1
ATOM 694 C CA . GLY A 1 101 ? -11.485 3.025 22.094 1.00 83.62 101 GLY A CA 1
ATOM 695 C C . GLY A 1 101 ? -10.686 3.175 20.799 1.00 83.62 101 GLY A C 1
ATOM 696 O O . GLY A 1 101 ? -10.748 2.340 19.897 1.00 83.62 101 GLY A O 1
ATOM 697 N N . VAL A 1 102 ? -9.925 4.269 20.701 1.00 85.94 102 VAL A N 1
ATOM 698 C CA . VAL A 1 102 ? -9.110 4.605 19.524 1.00 85.94 102 VAL A CA 1
ATOM 699 C C . VAL A 1 102 ? -7.618 4.510 19.855 1.00 85.94 102 VAL A C 1
ATOM 701 O O . VAL A 1 102 ? -7.173 4.833 20.958 1.00 85.94 102 VAL A O 1
ATOM 704 N N . ALA A 1 103 ? -6.824 4.037 18.897 1.00 86.25 103 ALA A N 1
ATOM 705 C CA . ALA A 1 103 ? -5.368 4.070 18.960 1.00 86.25 103 ALA A CA 1
ATOM 706 C C . ALA A 1 103 ? -4.787 4.513 17.620 1.00 86.25 103 ALA A C 1
ATOM 708 O O . ALA A 1 103 ? -5.295 4.148 16.556 1.00 86.25 103 ALA A O 1
ATOM 709 N N . VAL A 1 104 ? -3.693 5.270 17.686 1.00 87.62 104 VAL A N 1
ATOM 710 C CA . VAL A 1 104 ? -2.980 5.768 16.512 1.00 87.62 104 VAL A CA 1
ATOM 711 C C . VAL A 1 104 ? -1.545 5.262 16.555 1.00 87.62 104 VAL A C 1
ATOM 713 O O . VAL A 1 104 ? -0.825 5.456 17.532 1.00 87.62 104 VAL A O 1
ATOM 716 N N . LEU A 1 105 ? -1.116 4.617 15.482 1.00 85.69 105 LEU A N 1
ATOM 717 C CA . LEU A 1 105 ? 0.264 4.206 15.258 1.00 85.69 105 LEU A CA 1
ATOM 718 C C . LEU A 1 105 ? 0.799 5.008 14.080 1.00 85.69 105 LEU A C 1
ATOM 720 O O . LEU A 1 105 ? 0.197 4.987 13.011 1.00 85.69 105 LEU A O 1
ATOM 724 N N . ARG A 1 106 ? 1.924 5.686 14.270 1.00 86.12 106 ARG A N 1
ATOM 725 C CA . ARG A 1 106 ? 2.659 6.362 13.206 1.00 86.12 106 ARG A CA 1
ATOM 726 C C . ARG A 1 106 ? 4.048 5.762 13.110 1.00 86.12 106 ARG A C 1
ATOM 728 O O . ARG A 1 106 ? 4.806 5.839 14.078 1.00 86.12 106 ARG A O 1
ATOM 735 N N . ASP A 1 107 ? 4.357 5.171 11.965 1.00 77.75 107 ASP A N 1
ATOM 736 C CA . ASP A 1 107 ? 5.561 4.377 11.735 1.00 77.75 107 ASP A CA 1
ATOM 737 C C . ASP A 1 107 ? 5.679 3.297 12.838 1.00 77.75 107 ASP A C 1
ATOM 739 O O . ASP A 1 107 ? 4.862 2.378 12.903 1.00 77.75 107 ASP A O 1
ATOM 743 N N . SER A 1 108 ? 6.591 3.472 13.802 1.00 69.38 108 SER A N 1
ATOM 744 C CA . SER A 1 108 ? 6.736 2.619 14.999 1.00 69.38 108 SER A CA 1
ATOM 745 C C . SER A 1 108 ? 6.304 3.276 16.324 1.00 69.38 108 SER A C 1
ATOM 747 O O . SER A 1 108 ? 6.343 2.641 17.381 1.00 69.38 108 SER A O 1
ATOM 749 N N . ASN A 1 109 ? 5.886 4.544 16.300 1.00 67.31 109 ASN A N 1
ATOM 750 C CA . ASN A 1 109 ? 5.487 5.307 17.482 1.00 67.31 109 ASN A CA 1
ATOM 751 C C . ASN A 1 109 ? 3.971 5.258 17.679 1.00 67.31 109 ASN A C 1
ATOM 753 O O . ASN A 1 109 ? 3.199 5.639 16.802 1.00 67.31 109 ASN A O 1
ATOM 757 N N . ILE A 1 110 ? 3.533 4.829 18.861 1.00 63.28 110 ILE A N 1
ATOM 758 C CA . ILE A 1 110 ? 2.107 4.749 19.190 1.00 63.28 110 ILE A CA 1
ATOM 759 C C . ILE A 1 110 ? 1.722 5.906 20.086 1.00 63.28 110 ILE A C 1
ATOM 761 O O . ILE A 1 110 ? 2.290 6.072 21.165 1.00 63.28 110 ILE A O 1
ATOM 765 N N . SER A 1 111 ? 0.709 6.646 19.652 1.00 65.12 111 SER A N 1
ATOM 766 C CA . SER A 1 111 ? -0.027 7.576 20.494 1.00 65.12 111 SER A CA 1
ATOM 767 C C . SER A 1 111 ? -1.368 6.961 20.865 1.00 65.12 111 SER A C 1
ATOM 769 O O . SER A 1 111 ? -2.100 6.428 20.029 1.00 65.12 111 SER A O 1
ATOM 771 N N . GLU A 1 112 ? -1.666 7.003 22.156 1.00 60.25 112 GLU A N 1
ATOM 772 C CA . GLU A 1 112 ? -2.854 6.385 22.725 1.00 60.25 112 GLU A CA 1
ATOM 773 C C . GLU A 1 112 ? -3.855 7.458 23.110 1.00 60.25 112 GLU A C 1
ATOM 775 O O . GLU A 1 112 ? -3.488 8.481 23.684 1.00 60.25 112 GLU A O 1
ATOM 780 N N . SER A 1 113 ? -5.128 7.176 22.861 1.00 52.66 113 SER A N 1
ATOM 781 C CA . SER A 1 113 ? -6.221 8.038 23.272 1.00 52.66 113 SER A CA 1
ATOM 782 C C . SER A 1 113 ? -7.143 7.313 24.259 1.00 52.66 113 SER A C 1
ATOM 784 O O . SER A 1 113 ? -8.352 7.398 24.108 1.00 52.66 113 SER A O 1
ATOM 786 N N . ASN A 1 114 ? -6.572 6.558 25.220 1.00 50.53 114 ASN A N 1
ATOM 787 C CA . ASN A 1 114 ? -7.151 6.070 26.504 1.00 50.53 114 ASN A CA 1
ATOM 788 C C . ASN A 1 114 ? -7.117 4.567 26.759 1.00 50.53 114 ASN A C 1
ATOM 790 O O . ASN A 1 114 ? -7.304 4.153 27.903 1.00 50.53 114 ASN A O 1
ATOM 794 N N . SER A 1 115 ? -6.957 3.739 25.734 1.00 60.06 115 SER A N 1
ATOM 795 C CA . SER A 1 115 ? -7.113 2.296 25.891 1.00 60.06 115 SER A CA 1
ATOM 796 C C . SER A 1 115 ? -5.795 1.579 25.675 1.00 60.06 115 SER A C 1
ATOM 798 O O . SER A 1 115 ? -5.353 1.340 24.548 1.00 60.06 115 SER A O 1
ATOM 800 N N . SER A 1 116 ? -5.191 1.166 26.790 1.00 67.38 116 SER A N 1
ATOM 801 C CA . SER A 1 116 ? -4.010 0.305 26.778 1.00 67.38 116 SER A CA 1
ATOM 802 C C . SER A 1 116 ? -4.267 -1.007 26.029 1.00 67.38 116 SER A C 1
ATOM 804 O O . SER A 1 116 ? -3.327 -1.591 25.493 1.00 67.38 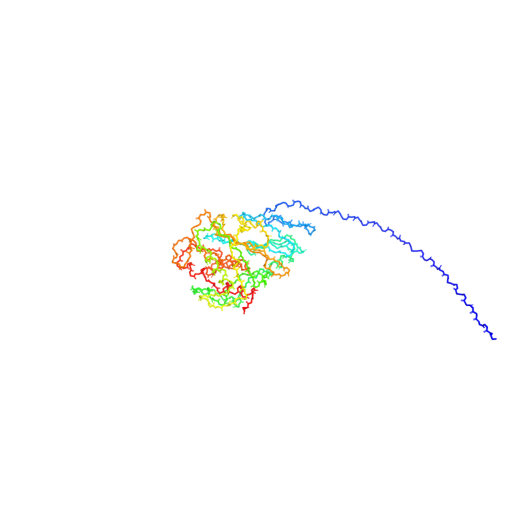116 SER A O 1
ATOM 806 N N . LYS A 1 117 ? -5.529 -1.457 25.930 1.00 80.69 117 LYS A N 1
ATOM 807 C CA . LYS A 1 117 ? -5.923 -2.658 25.182 1.00 80.69 117 LYS A CA 1
ATOM 808 C C . LYS A 1 117 ? -5.948 -2.437 23.674 1.00 80.69 117 LYS A C 1
ATOM 810 O O . LYS A 1 117 ? -5.316 -3.217 22.970 1.00 80.69 117 LYS A O 1
ATOM 815 N N . THR A 1 118 ? -6.608 -1.387 23.188 1.00 79.75 118 THR A N 1
ATOM 816 C CA . THR A 1 118 ? -6.649 -1.007 21.763 1.00 79.75 118 THR A CA 1
ATOM 817 C C . THR A 1 118 ? -5.227 -0.755 21.278 1.00 79.75 118 THR A C 1
ATOM 819 O O . THR A 1 118 ? -4.790 -1.300 20.266 1.00 79.75 118 THR A O 1
ATOM 822 N N . ALA A 1 119 ? -4.434 -0.023 22.063 1.00 79.88 119 ALA A N 1
ATOM 823 C CA . ALA A 1 119 ? -3.028 0.205 21.766 1.00 79.88 119 ALA A CA 1
ATOM 824 C C . ALA A 1 119 ? -2.201 -1.089 21.791 1.00 79.88 119 ALA A C 1
ATOM 826 O O . ALA A 1 119 ? -1.385 -1.311 20.900 1.00 79.88 119 ALA A O 1
ATOM 827 N N . ALA A 1 120 ? -2.410 -1.985 22.763 1.00 81.81 120 ALA A N 1
ATOM 828 C CA . ALA A 1 120 ? -1.744 -3.290 22.790 1.00 81.81 120 ALA A CA 1
ATOM 829 C C . ALA A 1 120 ? -2.150 -4.183 21.608 1.00 81.81 120 ALA A C 1
ATOM 831 O O . ALA A 1 120 ? -1.306 -4.896 21.063 1.00 81.81 120 ALA A O 1
ATOM 832 N N . ALA A 1 121 ? -3.412 -4.142 21.186 1.00 82.94 121 ALA A N 1
ATOM 833 C CA . ALA A 1 121 ? -3.899 -4.854 20.015 1.00 82.94 121 ALA A CA 1
ATOM 834 C C . ALA A 1 121 ? -3.287 -4.283 18.728 1.00 82.94 121 ALA A C 1
ATOM 836 O O . ALA A 1 121 ? -2.808 -5.062 17.906 1.00 82.94 121 ALA A O 1
ATOM 837 N N . LEU A 1 122 ? -3.189 -2.956 18.597 1.00 82.44 122 LEU A N 1
ATOM 838 C CA . LEU A 1 122 ? -2.510 -2.300 17.478 1.00 82.44 122 LEU A CA 1
ATOM 839 C C . LEU A 1 122 ? -1.002 -2.608 17.462 1.00 82.44 122 LEU A C 1
ATOM 841 O O . LEU A 1 122 ? -0.472 -2.960 16.412 1.00 82.44 122 LEU A O 1
ATOM 845 N N . ARG A 1 123 ? -0.324 -2.605 18.623 1.00 83.12 123 ARG A N 1
ATOM 846 C CA . ARG A 1 123 ? 1.073 -3.079 18.774 1.00 83.12 123 ARG A CA 1
ATOM 847 C C . ARG A 1 123 ? 1.232 -4.514 18.310 1.00 83.12 123 ARG A C 1
ATOM 849 O O . ARG A 1 123 ? 2.130 -4.825 17.547 1.00 83.12 123 ARG A O 1
ATOM 856 N N . LYS A 1 124 ? 0.362 -5.403 18.786 1.00 82.00 124 LYS A N 1
ATOM 857 C CA . LYS A 1 124 ? 0.397 -6.825 18.435 1.00 82.00 124 LYS A CA 1
ATOM 858 C C . LYS A 1 124 ? 0.120 -7.047 16.948 1.00 82.00 124 LYS A C 1
ATOM 860 O O . LYS A 1 124 ? 0.630 -8.011 16.373 1.00 82.00 124 LYS A O 1
ATOM 865 N N . ALA A 1 125 ? -0.713 -6.194 16.356 1.00 79.00 125 ALA A N 1
ATOM 866 C CA . ALA A 1 125 ? -0.996 -6.213 14.935 1.00 79.00 125 ALA A CA 1
ATOM 867 C C . ALA A 1 125 ? 0.195 -5.722 14.114 1.00 79.00 125 ALA A C 1
ATOM 869 O O . ALA A 1 125 ? 0.444 -6.302 13.063 1.00 79.00 125 ALA A O 1
ATOM 870 N N . HIS A 1 126 ? 0.939 -4.723 14.598 1.00 81.62 126 HIS A N 1
ATOM 871 C CA . HIS A 1 126 ? 2.204 -4.270 14.020 1.00 81.62 126 HIS A CA 1
ATOM 872 C C . HIS A 1 126 ? 3.322 -5.272 14.313 1.00 81.62 126 HIS A C 1
ATOM 874 O O . HIS A 1 126 ? 4.048 -5.172 15.302 1.00 81.62 126 HIS A O 1
ATOM 880 N N . ARG A 1 127 ? 3.442 -6.298 13.471 1.00 72.62 127 ARG A N 1
ATOM 881 C CA . ARG A 1 127 ? 4.489 -7.305 13.621 1.00 72.62 127 ARG A CA 1
ATOM 882 C C . ARG A 1 127 ? 5.730 -6.886 12.867 1.00 72.62 127 ARG A C 1
ATOM 884 O O . ARG A 1 127 ? 5.775 -6.946 11.643 1.00 72.62 127 ARG A O 1
ATOM 891 N N . GLN A 1 128 ? 6.757 -6.569 13.635 1.00 69.50 128 GLN A N 1
ATOM 892 C CA . GLN A 1 128 ? 8.129 -6.535 13.161 1.00 69.50 128 GLN A CA 1
ATOM 893 C C . GLN A 1 128 ? 8.737 -7.916 13.396 1.00 69.50 128 GLN A C 1
ATOM 895 O O . GLN A 1 128 ? 8.772 -8.407 14.528 1.00 69.50 128 GLN A O 1
ATOM 900 N N . SER A 1 129 ? 9.160 -8.576 12.323 1.00 63.06 129 SER A N 1
ATOM 901 C CA . SER A 1 129 ? 9.832 -9.867 12.417 1.00 63.06 129 SER A CA 1
ATOM 902 C C . SER A 1 129 ? 11.321 -9.704 12.190 1.00 63.06 129 SER A C 1
ATOM 904 O O . SER A 1 129 ? 11.760 -9.147 11.187 1.00 63.06 129 SER A O 1
ATOM 906 N N . THR A 1 130 ? 12.084 -10.261 13.123 1.00 56.75 130 THR A N 1
ATOM 907 C CA . THR A 1 130 ? 13.529 -10.446 13.031 1.00 56.75 130 THR A CA 1
ATOM 908 C C . THR A 1 130 ? 13.820 -11.924 12.873 1.00 56.75 130 THR A C 1
ATOM 910 O O . THR A 1 130 ? 14.408 -12.550 13.761 1.00 56.75 130 THR A O 1
ATOM 913 N N . ALA A 1 131 ? 13.385 -12.529 11.764 1.00 47.16 131 ALA A N 1
ATOM 914 C CA . ALA A 1 131 ? 13.990 -13.797 11.371 1.00 47.16 131 ALA A CA 1
ATOM 915 C C . ALA A 1 131 ? 15.516 -13.601 11.529 1.00 47.16 131 ALA A C 1
ATOM 917 O O . ALA A 1 131 ? 16.051 -12.670 10.954 1.00 47.16 131 ALA A O 1
ATOM 918 N N . GLY A 1 132 ? 16.169 -14.302 12.469 1.00 41.97 132 GLY A N 1
ATOM 919 C CA . GLY A 1 132 ? 17.587 -14.073 12.801 1.00 41.97 132 GLY A CA 1
ATOM 920 C C . GLY A 1 132 ? 17.967 -13.426 14.149 1.00 41.97 132 GLY A C 1
ATOM 921 O O . GLY A 1 132 ? 19.162 -13.279 14.391 1.00 41.97 132 GLY A O 1
ATOM 922 N N . GLN A 1 133 ? 17.065 -13.131 15.097 1.00 43.09 133 GLN A N 1
ATOM 923 C CA . GLN A 1 133 ? 17.459 -12.715 16.470 1.00 43.09 133 GLN A CA 1
ATOM 924 C C . GLN A 1 133 ? 18.079 -13.842 17.345 1.00 43.09 133 GLN A C 1
ATOM 926 O O . GLN A 1 133 ? 17.865 -13.915 18.554 1.00 43.09 133 GLN A O 1
ATOM 931 N N . SER A 1 134 ? 18.908 -14.715 16.765 1.00 36.72 134 SER A N 1
ATOM 932 C CA . SER A 1 134 ? 19.829 -15.566 17.524 1.00 36.72 134 SER A CA 1
ATOM 933 C C . SER A 1 134 ? 21.256 -15.039 17.380 1.00 36.72 134 SER A C 1
ATOM 935 O O . SER A 1 134 ? 21.947 -15.280 16.396 1.00 36.72 134 SER A O 1
ATOM 937 N N . SER A 1 135 ? 21.701 -14.373 18.442 1.00 36.47 135 SER A N 1
ATOM 938 C CA . SER A 1 135 ? 23.040 -13.829 18.682 1.00 36.47 135 SER A CA 1
ATOM 939 C C . SER A 1 135 ? 23.375 -12.519 17.961 1.00 36.47 135 SER A C 1
ATOM 941 O O . SER A 1 135 ? 23.802 -12.451 16.815 1.00 36.47 135 SER A O 1
ATOM 943 N N . ARG A 1 136 ? 23.270 -11.452 18.750 1.00 45.41 136 ARG A N 1
ATOM 944 C CA . ARG A 1 136 ? 24.049 -10.224 18.640 1.00 45.41 136 ARG A CA 1
ATOM 945 C C . ARG A 1 136 ? 25.541 -10.596 18.639 1.00 45.41 136 ARG A C 1
ATOM 947 O O . ARG A 1 136 ? 26.167 -10.637 19.696 1.00 45.41 136 ARG A O 1
ATOM 954 N N . ARG A 1 137 ? 26.094 -10.945 17.477 1.00 39.16 137 ARG A N 1
ATOM 955 C CA . ARG A 1 137 ? 27.541 -10.978 17.264 1.00 39.16 137 ARG A CA 1
ATOM 956 C C . ARG A 1 137 ? 27.942 -9.612 16.722 1.00 39.16 137 ARG A C 1
ATOM 958 O O . ARG A 1 137 ? 27.342 -9.105 15.782 1.00 39.16 137 ARG A O 1
ATOM 965 N N . GLU A 1 138 ? 28.893 -9.021 17.426 1.00 40.81 138 GLU A N 1
ATOM 966 C CA . GLU A 1 138 ? 29.572 -7.756 17.158 1.00 40.81 138 GLU A CA 1
ATOM 967 C C . GLU A 1 138 ? 29.868 -7.556 15.653 1.00 40.81 138 GLU A C 1
ATOM 969 O O . GLU A 1 138 ? 30.173 -8.543 14.973 1.00 40.81 138 GLU A O 1
ATOM 974 N N . PRO A 1 139 ? 29.774 -6.329 15.101 1.00 44.06 139 PRO A N 1
ATOM 975 C CA . PRO A 1 139 ? 29.899 -6.116 13.665 1.00 44.06 139 PRO A CA 1
ATOM 976 C C . PRO A 1 139 ? 31.341 -6.380 13.231 1.00 44.06 139 PRO A C 1
ATOM 978 O O . PRO A 1 139 ? 32.231 -5.562 13.454 1.00 44.06 139 PRO A O 1
ATOM 981 N N . GLN A 1 140 ? 31.585 -7.516 12.577 1.00 40.00 140 GLN A N 1
ATOM 982 C CA . GLN A 1 140 ? 32.744 -7.616 11.704 1.00 40.00 140 GLN A CA 1
ATOM 983 C C . GLN A 1 140 ? 32.419 -6.845 10.427 1.00 40.00 140 GLN A C 1
ATOM 985 O O . GLN A 1 140 ? 31.568 -7.266 9.642 1.00 40.00 140 GLN A O 1
ATOM 990 N N . GLU A 1 141 ? 33.110 -5.716 10.253 1.00 45.38 141 GLU A N 1
ATOM 991 C CA . GLU A 1 141 ? 33.237 -4.956 9.012 1.00 45.38 141 GLU A CA 1
ATOM 992 C C . GLU A 1 141 ? 33.659 -5.872 7.858 1.00 45.38 141 GLU A C 1
ATOM 994 O O . GLU A 1 141 ? 34.821 -5.991 7.478 1.00 45.38 141 GLU A O 1
ATOM 999 N N . THR A 1 142 ? 32.680 -6.516 7.249 1.00 40.56 142 THR A N 1
ATOM 1000 C CA . THR A 1 142 ? 32.728 -6.851 5.838 1.00 40.56 142 THR A CA 1
ATOM 1001 C C . THR A 1 142 ? 31.434 -6.297 5.277 1.00 40.56 142 THR A C 1
ATOM 1003 O O . THR A 1 142 ? 30.359 -6.621 5.775 1.00 40.56 142 THR A O 1
ATOM 1006 N N . L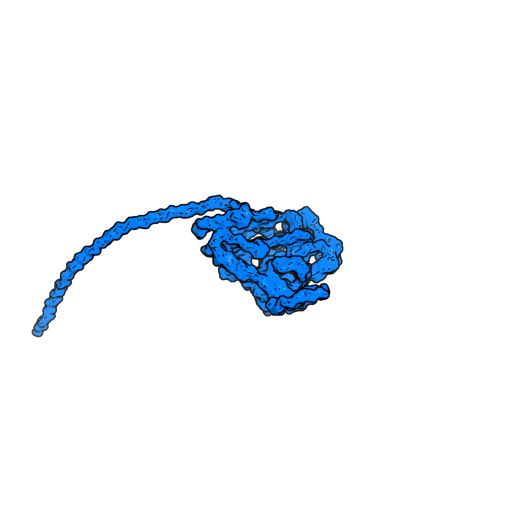YS A 1 143 ? 31.529 -5.384 4.302 1.00 44.66 143 LYS A N 1
ATOM 1007 C CA . LYS A 1 143 ? 30.388 -4.928 3.496 1.00 44.66 143 LYS A CA 1
ATOM 1008 C C . LYS A 1 143 ? 29.754 -6.171 2.871 1.00 44.66 143 LYS A C 1
ATOM 1010 O O . LYS A 1 143 ? 30.211 -6.645 1.833 1.00 44.66 143 LYS A O 1
ATOM 1015 N N . SER A 1 144 ? 28.796 -6.750 3.586 1.00 43.81 144 SER A N 1
ATOM 1016 C CA . SER A 1 144 ? 28.195 -8.035 3.264 1.00 43.81 144 SER A CA 1
ATOM 1017 C C . SER A 1 144 ? 27.428 -7.900 1.960 1.00 43.81 144 SER A C 1
ATOM 1019 O O . SER A 1 144 ? 26.827 -6.861 1.683 1.00 43.81 144 SER A O 1
ATOM 1021 N N . ALA A 1 145 ? 27.454 -8.958 1.154 1.00 55.34 145 ALA A N 1
ATOM 1022 C CA . ALA A 1 145 ? 26.584 -9.094 -0.001 1.00 55.34 145 ALA A CA 1
ATOM 1023 C C . ALA A 1 145 ? 25.137 -8.714 0.371 1.00 55.34 145 ALA A C 1
ATOM 1025 O O . ALA A 1 145 ? 24.703 -8.982 1.493 1.00 55.34 145 ALA A O 1
ATOM 1026 N N . SER A 1 146 ? 24.437 -8.069 -0.569 1.00 64.94 146 SER A N 1
ATOM 1027 C CA . SER A 1 146 ? 23.039 -7.629 -0.449 1.00 64.94 146 SER A CA 1
ATOM 1028 C C . SER A 1 146 ? 22.196 -8.638 0.342 1.00 64.94 146 SER A C 1
ATOM 1030 O O . SER A 1 146 ? 22.081 -9.802 -0.047 1.00 64.94 146 SER A O 1
ATOM 1032 N N . ARG A 1 147 ? 21.606 -8.180 1.458 1.00 77.38 147 ARG A N 1
ATOM 1033 C CA . ARG A 1 147 ? 20.705 -8.978 2.307 1.00 77.38 147 ARG A CA 1
ATOM 1034 C C . ARG A 1 147 ? 19.338 -9.198 1.665 1.00 77.38 147 ARG A C 1
ATOM 1036 O O . ARG A 1 147 ? 18.536 -9.946 2.215 1.00 77.38 147 ARG A O 1
ATOM 1043 N N . ARG A 1 148 ? 19.101 -8.632 0.472 1.00 85.88 148 ARG A N 1
ATOM 1044 C CA . ARG A 1 148 ? 17.853 -8.718 -0.293 1.00 85.88 148 ARG A CA 1
ATOM 1045 C C . ARG A 1 148 ? 17.186 -10.079 -0.234 1.00 85.88 148 ARG A C 1
ATOM 1047 O O . ARG A 1 148 ? 15.983 -10.151 -0.014 1.00 85.88 148 ARG A O 1
ATOM 1054 N N . CYS A 1 149 ? 17.962 -11.132 -0.486 1.00 89.19 149 CYS A N 1
ATOM 1055 C CA . CYS A 1 149 ? 17.465 -12.499 -0.606 1.00 89.19 149 CYS A CA 1
ATOM 1056 C C . CYS A 1 149 ? 17.778 -13.379 0.612 1.00 89.19 149 CYS A C 1
ATOM 1058 O O . CYS A 1 149 ? 17.571 -14.591 0.550 1.00 89.19 149 CYS A O 1
ATOM 1060 N N . SER A 1 150 ? 18.293 -12.795 1.695 1.00 87.12 150 SER A N 1
ATOM 1061 C CA . SER A 1 150 ? 18.641 -13.540 2.898 1.00 87.12 150 SER A CA 1
ATOM 1062 C C . SER A 1 150 ? 17.388 -14.097 3.558 1.00 87.12 150 SER A C 1
ATOM 1064 O O . SER A 1 150 ? 16.403 -13.382 3.702 1.00 87.12 150 SER A O 1
ATOM 1066 N N . THR A 1 151 ? 17.399 -15.365 3.971 1.00 83.69 151 THR A N 1
ATOM 1067 C CA . THR A 1 151 ? 16.232 -16.019 4.601 1.00 83.69 151 THR A CA 1
ATOM 1068 C C . THR A 1 151 ? 15.773 -15.317 5.877 1.00 83.69 151 THR A C 1
ATOM 1070 O O . THR A 1 151 ? 14.612 -15.422 6.260 1.00 83.69 151 THR A O 1
ATOM 1073 N N . ASP A 1 152 ? 16.695 -14.608 6.521 1.00 81.19 152 ASP A N 1
ATOM 1074 C CA . ASP A 1 152 ? 16.509 -13.820 7.732 1.00 81.19 152 ASP A CA 1
ATOM 1075 C C . ASP A 1 152 ? 16.208 -12.333 7.430 1.00 81.19 152 ASP A C 1
ATOM 1077 O O . ASP A 1 152 ? 16.184 -11.504 8.333 1.00 81.19 152 ASP A O 1
ATOM 1081 N N . ALA A 1 153 ? 15.936 -11.983 6.165 1.00 84.06 153 ALA A N 1
ATOM 1082 C CA . ALA A 1 153 ? 15.540 -10.631 5.790 1.00 84.06 153 ALA A CA 1
ATOM 1083 C C . ALA A 1 153 ? 14.281 -10.211 6.581 1.00 84.06 153 ALA A C 1
ATOM 1085 O O . ALA A 1 153 ? 13.269 -10.934 6.557 1.00 84.06 153 ALA A O 1
ATOM 1086 N N . PRO A 1 154 ? 14.334 -9.068 7.289 1.00 83.69 154 PRO A N 1
ATOM 1087 C CA . PRO A 1 154 ? 13.256 -8.599 8.129 1.00 83.69 154 PRO A CA 1
ATOM 1088 C C . PRO A 1 154 ? 12.091 -8.112 7.282 1.00 83.69 154 PRO A C 1
ATOM 1090 O O . PRO A 1 154 ? 12.219 -7.783 6.101 1.00 83.69 154 PRO A O 1
ATOM 1093 N N . TYR A 1 155 ? 10.940 -8.053 7.930 1.00 86.69 155 TYR A N 1
ATOM 1094 C CA . TYR A 1 155 ? 9.730 -7.505 7.352 1.00 86.69 155 TYR A CA 1
ATOM 1095 C C . TYR A 1 155 ? 8.883 -6.861 8.435 1.00 86.69 155 TYR A C 1
ATOM 1097 O O . TYR A 1 155 ? 8.934 -7.250 9.610 1.00 86.69 155 TYR A O 1
ATOM 1105 N N . VAL A 1 156 ? 8.058 -5.914 8.004 1.00 86.62 156 VAL A N 1
ATOM 1106 C CA . VAL A 1 156 ? 7.021 -5.312 8.829 1.00 86.62 156 VAL A CA 1
ATOM 1107 C C . VAL A 1 156 ? 5.678 -5.621 8.184 1.00 86.62 156 VAL A C 1
ATOM 1109 O O . VAL A 1 156 ? 5.481 -5.424 6.985 1.00 86.62 156 VAL A O 1
ATOM 1112 N N . ALA A 1 157 ? 4.771 -6.200 8.963 1.00 86.31 157 ALA A N 1
ATOM 1113 C CA . ALA A 1 157 ? 3.471 -6.643 8.481 1.00 86.31 157 ALA A CA 1
ATOM 1114 C C . ALA A 1 157 ? 2.382 -6.402 9.527 1.00 86.31 157 ALA A C 1
ATOM 1116 O O . ALA A 1 157 ? 2.608 -6.512 10.734 1.00 86.31 157 ALA A O 1
ATOM 1117 N N . ARG A 1 158 ? 1.166 -6.118 9.059 1.00 84.88 158 ARG A N 1
ATOM 1118 C CA . ARG A 1 158 ? -0.001 -5.821 9.896 1.00 84.88 158 ARG A CA 1
ATOM 1119 C C . ARG A 1 158 ? -0.933 -7.031 9.935 1.00 84.88 158 ARG A C 1
ATOM 1121 O O . ARG A 1 158 ? -1.437 -7.448 8.904 1.00 84.88 158 ARG A O 1
ATOM 1128 N N . THR A 1 159 ? -1.217 -7.620 11.099 1.00 76.25 159 THR A N 1
ATOM 1129 C CA . THR A 1 159 ? -1.891 -8.942 11.159 1.00 76.25 159 THR A CA 1
ATOM 1130 C C . THR A 1 159 ? -3.417 -8.952 11.103 1.00 76.25 159 THR A C 1
ATOM 1132 O O . THR A 1 159 ? -4.032 -9.918 11.541 1.00 76.25 159 THR A O 1
ATOM 1135 N N . PHE A 1 160 ? -4.044 -7.918 10.543 1.00 79.88 160 PHE A N 1
ATOM 1136 C CA . PHE A 1 160 ? -5.496 -7.876 10.298 1.00 79.88 160 PHE A CA 1
ATOM 1137 C C . PHE A 1 160 ? -5.878 -8.255 8.857 1.00 79.88 160 PHE A C 1
ATOM 1139 O O . PHE A 1 160 ? -6.945 -7.887 8.370 1.00 79.88 160 PHE A O 1
ATOM 1146 N N . TYR A 1 161 ? -5.003 -8.990 8.171 1.00 83.44 161 TYR A N 1
ATOM 1147 C CA . TYR A 1 161 ? -5.123 -9.313 6.754 1.00 83.44 161 TYR A CA 1
ATOM 1148 C C . TYR A 1 161 ? -5.163 -10.830 6.547 1.00 83.44 161 TYR A C 1
ATOM 1150 O O . TYR A 1 161 ? -4.175 -11.463 6.198 1.00 83.44 161 TYR A O 1
ATOM 1158 N N . SER A 1 162 ? -6.331 -11.427 6.775 1.00 82.62 162 SER A N 1
ATOM 1159 C CA . SER A 1 162 ? -6.586 -12.859 6.550 1.00 82.62 162 SER A CA 1
ATOM 1160 C C . SER A 1 162 ? -7.258 -13.148 5.202 1.00 82.62 162 SER A C 1
ATOM 1162 O O . SER A 1 162 ? -7.319 -14.296 4.755 1.00 82.62 162 SER A O 1
ATOM 1164 N N . SER A 1 163 ? -7.771 -12.111 4.523 1.00 83.75 163 SER A N 1
ATOM 1165 C CA . SER A 1 163 ? -8.373 -12.268 3.199 1.00 83.75 163 SER A CA 1
ATOM 1166 C C . SER A 1 163 ? -7.291 -12.575 2.173 1.00 83.75 163 SER A C 1
ATOM 1168 O O . SER A 1 163 ? -6.579 -11.688 1.719 1.00 83.75 163 SER A O 1
ATOM 1170 N N . LYS A 1 164 ? -7.238 -13.826 1.719 1.00 91.38 164 LYS A N 1
ATOM 1171 C CA . LYS A 1 164 ? -6.364 -14.273 0.625 1.00 91.38 164 LYS A CA 1
ATOM 1172 C C . LYS A 1 164 ? -6.724 -13.686 -0.746 1.00 91.38 164 LYS A C 1
ATOM 1174 O O . LYS A 1 164 ? -6.171 -14.096 -1.760 1.00 91.38 164 LYS A O 1
ATOM 1179 N N . ARG A 1 165 ? -7.696 -12.776 -0.824 1.00 93.75 165 ARG A N 1
ATOM 1180 C CA . ARG A 1 165 ? -8.166 -12.182 -2.077 1.00 93.75 165 ARG A CA 1
ATOM 1181 C C . ARG A 1 165 ? -8.303 -10.679 -1.928 1.00 93.75 165 ARG A C 1
ATOM 1183 O O . ARG A 1 165 ? -8.948 -10.209 -0.991 1.00 93.75 165 ARG A O 1
ATOM 1190 N N . TYR A 1 166 ? -7.761 -9.972 -2.909 1.00 95.75 166 TYR A N 1
ATOM 1191 C CA . TYR A 1 166 ? -7.896 -8.537 -3.092 1.00 95.75 166 TYR A CA 1
ATOM 1192 C C . TYR A 1 166 ? -8.281 -8.264 -4.550 1.00 95.75 166 TYR A C 1
ATOM 1194 O O . TYR A 1 166 ? -7.606 -8.727 -5.469 1.00 95.75 166 TYR A O 1
ATOM 1202 N N . ALA A 1 167 ? -9.385 -7.554 -4.774 1.00 97.50 167 ALA A N 1
ATOM 1203 C CA . ALA A 1 167 ? -9.832 -7.162 -6.105 1.00 97.50 167 ALA A CA 1
ATOM 1204 C C . ALA A 1 167 ? -9.973 -5.643 -6.188 1.00 97.50 167 ALA A C 1
ATOM 1206 O O . ALA A 1 167 ? -10.464 -5.032 -5.244 1.00 97.50 167 ALA A O 1
ATOM 1207 N N . TRP A 1 168 ? -9.569 -5.052 -7.312 1.00 98.44 168 TRP A N 1
ATOM 1208 C CA . TRP A 1 168 ? -9.523 -3.597 -7.480 1.00 98.44 168 TRP A CA 1
ATOM 1209 C C . TRP A 1 168 ? -9.904 -3.156 -8.896 1.00 98.44 168 TRP A C 1
ATOM 1211 O O . TRP A 1 168 ? -9.615 -3.849 -9.875 1.00 98.44 168 TRP A O 1
ATOM 1221 N N . GLY A 1 169 ? -10.552 -2.000 -9.016 1.00 98.69 169 GLY A N 1
ATOM 1222 C CA . GLY A 1 169 ? -10.878 -1.352 -10.287 1.00 98.69 169 GLY A CA 1
ATOM 1223 C C . GLY A 1 169 ? -9.789 -0.373 -10.727 1.00 98.69 169 GLY A C 1
ATOM 1224 O O . GLY A 1 169 ? -9.189 0.312 -9.906 1.00 98.69 169 GLY A O 1
ATOM 1225 N N . TYR A 1 170 ? -9.535 -0.292 -12.032 1.00 98.75 170 TYR A N 1
ATOM 1226 C CA . TYR A 1 170 ? -8.562 0.633 -12.613 1.00 98.75 170 TYR A CA 1
ATOM 1227 C C . TYR A 1 170 ? -9.225 1.911 -13.127 1.00 98.75 170 TYR A C 1
ATOM 1229 O O . TYR A 1 170 ? -10.027 1.847 -14.062 1.00 98.75 170 TYR A O 1
ATOM 1237 N N . ASN A 1 171 ? -8.847 3.068 -12.589 1.00 98.62 171 ASN A N 1
ATOM 1238 C CA . ASN A 1 171 ? -9.223 4.361 -13.152 1.00 98.62 171 ASN A CA 1
ATOM 1239 C C . ASN A 1 171 ? -8.088 4.909 -14.029 1.00 98.62 171 ASN A C 1
ATOM 1241 O O . ASN A 1 171 ? -7.019 5.266 -13.540 1.00 98.62 171 ASN A O 1
ATOM 1245 N N . SER A 1 172 ? -8.330 5.006 -15.338 1.00 98.06 172 SER A N 1
ATOM 1246 C CA . SER A 1 172 ? -7.341 5.491 -16.313 1.00 98.06 172 SER A CA 1
ATOM 1247 C C . SER A 1 172 ? -7.260 7.017 -16.429 1.00 98.06 172 SER A C 1
ATOM 1249 O O . SER A 1 172 ? -6.464 7.535 -17.215 1.00 98.06 172 SER A O 1
ATOM 1251 N N . THR A 1 173 ? -8.121 7.757 -15.730 1.00 98.06 173 THR A N 1
ATOM 1252 C CA . THR A 1 173 ? -8.166 9.221 -15.813 1.00 98.06 173 THR A CA 1
ATOM 1253 C C . THR A 1 173 ? -6.857 9.791 -15.297 1.00 98.06 173 THR A C 1
ATOM 1255 O O . THR A 1 173 ? -6.443 9.483 -14.187 1.00 98.06 173 THR A O 1
ATOM 1258 N N . GLY A 1 174 ? -6.207 10.628 -16.105 1.00 96.25 174 GLY A N 1
ATOM 1259 C CA . GLY A 1 174 ? -4.947 11.257 -15.722 1.00 96.25 174 GLY A CA 1
ATOM 1260 C C . GLY A 1 174 ? -3.730 10.327 -15.752 1.00 96.25 174 GLY A C 1
ATOM 1261 O O . GLY A 1 174 ? -2.668 10.742 -15.298 1.00 96.25 174 GLY A O 1
ATOM 1262 N N . GLN A 1 175 ? -3.849 9.103 -16.285 1.00 96.94 175 GLN A N 1
ATOM 1263 C CA . GLN A 1 175 ? -2.692 8.226 -16.468 1.00 96.94 175 GLN A CA 1
ATOM 1264 C C . GLN A 1 175 ? -1.683 8.857 -17.455 1.00 96.94 175 GLN A C 1
ATOM 1266 O O . GLN A 1 175 ? -2.085 9.383 -18.497 1.00 96.94 175 GLN A O 1
ATOM 1271 N N . PRO A 1 176 ? -0.369 8.745 -17.210 1.00 95.06 176 PRO A N 1
ATOM 1272 C CA . PRO A 1 176 ? 0.655 9.323 -18.085 1.00 95.06 176 PRO A CA 1
ATOM 1273 C C . PRO A 1 176 ? 0.758 8.628 -19.454 1.00 95.06 176 PRO A C 1
ATOM 1275 O O . PRO A 1 176 ? 1.117 9.257 -20.448 1.00 95.06 176 PRO A O 1
ATOM 1278 N N . LYS A 1 177 ? 0.477 7.317 -19.524 1.00 94.94 177 LYS A N 1
ATOM 1279 C CA . LYS A 1 177 ? 0.492 6.507 -20.758 1.00 94.94 177 LYS A CA 1
ATOM 1280 C C . LYS A 1 177 ? -0.535 5.383 -20.675 1.00 94.94 177 LYS A C 1
ATOM 1282 O O . LYS A 1 177 ? -0.778 4.849 -19.599 1.00 94.94 177 LYS A O 1
ATOM 1287 N N . SER A 1 178 ? -1.062 4.944 -21.818 1.00 93.81 178 SER A N 1
ATOM 1288 C CA . SER A 1 178 ? -2.003 3.811 -21.888 1.00 93.81 178 SER A CA 1
ATOM 1289 C C . SER A 1 178 ? -1.414 2.485 -21.402 1.00 93.81 178 SER A C 1
ATOM 1291 O O . SER A 1 178 ? -2.137 1.643 -20.876 1.00 93.81 178 SER A O 1
ATOM 1293 N N . SER A 1 179 ? -0.096 2.309 -21.523 1.00 95.81 179 SER A N 1
ATOM 1294 C CA . SER A 1 179 ? 0.619 1.132 -21.023 1.00 95.81 179 SER A CA 1
ATOM 1295 C C . SER A 1 179 ? 0.769 1.096 -19.497 1.00 95.81 179 SER A C 1
ATOM 1297 O O . SER A 1 179 ? 1.164 0.059 -18.973 1.00 95.81 179 SER A O 1
ATOM 1299 N N . ALA A 1 180 ? 0.435 2.178 -18.777 1.00 97.12 180 ALA A N 1
ATOM 1300 C CA . ALA A 1 180 ? 0.502 2.238 -17.313 1.00 97.12 180 ALA A CA 1
ATOM 1301 C C . ALA A 1 180 ? -0.296 1.106 -16.654 1.00 97.12 180 ALA A C 1
ATOM 1303 O O . ALA A 1 180 ? 0.169 0.467 -15.713 1.00 97.12 180 ALA A O 1
ATOM 1304 N N . ARG A 1 181 ? -1.478 0.807 -17.206 1.00 97.50 181 ARG A N 1
ATOM 1305 C CA . ARG A 1 181 ? -2.339 -0.281 -16.737 1.00 97.50 181 ARG A CA 1
ATOM 1306 C C . ARG A 1 181 ? -1.621 -1.626 -16.720 1.00 97.50 181 ARG A C 1
ATOM 1308 O O . ARG A 1 181 ? -1.794 -2.389 -15.779 1.00 97.50 181 ARG A O 1
ATOM 1315 N N . THR A 1 182 ? -0.839 -1.927 -17.753 1.00 97.62 182 THR A N 1
ATOM 1316 C CA . THR A 1 182 ? -0.127 -3.206 -17.860 1.00 97.62 182 THR A CA 1
ATOM 1317 C C . THR A 1 182 ? 0.881 -3.365 -16.727 1.00 97.62 182 THR A C 1
ATOM 1319 O O . THR A 1 182 ? 0.915 -4.419 -16.096 1.00 97.62 182 THR A O 1
ATOM 1322 N N . ASP A 1 183 ? 1.641 -2.312 -16.428 1.00 96.75 183 ASP A N 1
ATOM 1323 C CA . ASP A 1 183 ? 2.631 -2.315 -15.348 1.00 96.75 183 ASP A CA 1
ATOM 1324 C C . ASP A 1 183 ? 1.971 -2.468 -13.973 1.00 96.75 183 ASP A C 1
ATOM 1326 O O . ASP A 1 183 ? 2.422 -3.280 -13.168 1.00 96.75 183 ASP A O 1
ATOM 1330 N N . ILE A 1 184 ? 0.868 -1.755 -13.728 1.00 98.31 184 ILE A N 1
ATOM 1331 C CA . ILE A 1 184 ? 0.113 -1.831 -12.468 1.00 98.31 184 ILE A CA 1
ATOM 1332 C C . ILE A 1 184 ? -0.520 -3.222 -12.292 1.00 98.31 184 ILE A C 1
ATOM 1334 O O . ILE A 1 184 ? -0.451 -3.808 -11.213 1.00 98.31 184 ILE A O 1
ATOM 1338 N N . VAL A 1 185 ? -1.102 -3.799 -13.348 1.00 98.12 185 VAL A N 1
ATOM 1339 C CA . VAL A 1 185 ? -1.661 -5.161 -13.291 1.00 98.12 185 VAL A CA 1
ATOM 1340 C C . VAL A 1 185 ? -0.567 -6.201 -13.035 1.00 98.12 185 VAL A C 1
ATOM 1342 O O . VAL A 1 185 ? -0.770 -7.103 -12.220 1.00 98.12 185 VAL A O 1
ATOM 1345 N N . ASP A 1 186 ? 0.595 -6.085 -13.686 1.00 96.50 186 ASP A N 1
ATOM 1346 C CA . ASP A 1 186 ? 1.721 -6.996 -13.442 1.00 96.50 186 ASP A CA 1
ATOM 1347 C C . ASP A 1 186 ? 2.289 -6.839 -12.024 1.00 96.50 186 ASP A C 1
ATOM 1349 O O . ASP A 1 186 ? 2.590 -7.842 -11.377 1.00 96.50 186 ASP A O 1
ATOM 1353 N N . ALA A 1 187 ? 2.379 -5.608 -11.510 1.00 97.00 187 ALA A N 1
ATOM 1354 C CA . ALA A 1 187 ? 2.787 -5.328 -10.135 1.00 97.00 187 ALA A CA 1
ATOM 1355 C C . ALA A 1 187 ? 1.881 -6.040 -9.121 1.00 97.00 187 ALA A C 1
ATOM 1357 O O . ALA A 1 187 ? 2.371 -6.824 -8.306 1.00 97.00 187 ALA A O 1
ATOM 1358 N N . GLY A 1 188 ? 0.561 -5.855 -9.235 1.00 97.31 188 GLY A N 1
ATOM 1359 C CA . GLY A 1 188 ? -0.407 -6.535 -8.374 1.00 97.31 188 GLY A CA 1
ATOM 1360 C C . GLY A 1 188 ? -0.298 -8.058 -8.473 1.00 97.31 188 GLY A C 1
ATOM 1361 O O . GLY A 1 188 ? -0.292 -8.746 -7.456 1.00 97.31 188 GLY A O 1
ATOM 1362 N N . ARG A 1 189 ? -0.119 -8.613 -9.680 1.00 95.69 189 ARG A N 1
ATOM 1363 C CA . ARG A 1 189 ? 0.068 -10.063 -9.857 1.00 95.69 189 ARG A CA 1
ATOM 1364 C C . ARG A 1 189 ? 1.320 -10.578 -9.143 1.00 95.69 189 ARG A C 1
ATOM 1366 O O . ARG A 1 189 ? 1.266 -11.643 -8.531 1.00 95.69 189 ARG A O 1
ATOM 1373 N N . ARG A 1 190 ? 2.437 -9.850 -9.231 1.00 94.38 190 ARG A N 1
ATOM 1374 C CA . ARG A 1 190 ? 3.707 -10.221 -8.584 1.00 94.38 190 ARG A CA 1
ATOM 1375 C C . ARG A 1 190 ? 3.576 -10.219 -7.069 1.00 94.38 190 ARG A C 1
ATOM 1377 O O . ARG A 1 190 ? 3.854 -11.251 -6.464 1.00 94.38 190 ARG A O 1
ATOM 1384 N N . VAL A 1 191 ? 3.061 -9.130 -6.494 1.00 95.81 191 VAL A N 1
ATOM 1385 C CA . VAL A 1 191 ? 2.796 -9.037 -5.049 1.00 95.81 191 VAL A CA 1
ATOM 1386 C C . VAL A 1 191 ? 1.846 -10.148 -4.606 1.00 95.81 191 VAL A C 1
ATOM 1388 O O . VAL A 1 191 ? 2.175 -10.893 -3.693 1.00 95.81 191 VAL A O 1
ATOM 1391 N N . GLY A 1 192 ? 0.727 -10.346 -5.311 1.00 94.56 192 GLY A N 1
ATOM 1392 C CA . GLY A 1 192 ? -0.227 -11.411 -4.997 1.00 94.56 192 GLY A CA 1
ATOM 1393 C C . GLY A 1 192 ? 0.417 -12.796 -4.984 1.00 94.56 192 GLY A C 1
ATOM 1394 O O . GLY A 1 192 ? 0.271 -13.542 -4.028 1.00 94.56 192 GLY A O 1
ATOM 1395 N N . SER A 1 193 ? 1.209 -13.120 -6.006 1.00 91.19 193 SER A N 1
ATOM 1396 C CA . SER A 1 193 ? 1.874 -14.423 -6.075 1.00 91.19 193 SER A CA 1
ATOM 1397 C C . SER A 1 193 ? 2.919 -14.660 -4.978 1.00 91.19 193 SER A C 1
ATOM 1399 O O . SER A 1 193 ? 3.230 -15.811 -4.695 1.00 91.19 193 SER A O 1
ATOM 1401 N N . GLY A 1 194 ? 3.512 -13.607 -4.404 1.00 90.81 194 GLY A N 1
ATOM 1402 C CA . GLY A 1 194 ? 4.700 -13.717 -3.548 1.00 90.81 194 GLY A CA 1
ATOM 1403 C C . GLY A 1 194 ? 5.961 -14.211 -4.278 1.00 90.81 194 GLY A C 1
ATOM 1404 O O . GLY A 1 194 ? 6.971 -14.504 -3.645 1.00 90.81 194 GLY A O 1
ATOM 1405 N N . THR A 1 195 ? 5.942 -14.326 -5.610 1.00 87.44 195 THR A N 1
ATOM 1406 C CA . THR A 1 195 ? 7.090 -14.821 -6.385 1.00 87.44 195 THR A CA 1
ATOM 1407 C C . THR A 1 195 ? 8.174 -13.757 -6.546 1.00 87.44 195 THR A C 1
ATOM 1409 O O . THR A 1 195 ? 7.888 -12.586 -6.803 1.00 87.44 195 THR A O 1
ATOM 1412 N N . SER A 1 196 ? 9.432 -14.187 -6.456 1.00 90.38 196 SER A N 1
ATOM 1413 C CA . SER A 1 196 ? 10.603 -13.385 -6.804 1.00 90.38 196 SER A CA 1
ATOM 1414 C C . SER A 1 196 ? 11.433 -14.119 -7.850 1.00 90.38 196 SER A C 1
ATOM 1416 O O . SER A 1 196 ? 11.693 -15.321 -7.741 1.00 90.38 196 SER A O 1
ATOM 1418 N N . ASN A 1 197 ? 11.864 -13.391 -8.876 1.00 88.56 197 ASN A N 1
ATOM 1419 C CA . ASN A 1 197 ? 12.798 -13.910 -9.870 1.00 88.56 197 ASN A CA 1
ATOM 1420 C C . ASN A 1 197 ? 14.229 -13.966 -9.319 1.00 88.56 197 ASN A C 1
ATOM 1422 O O . ASN A 1 197 ? 15.011 -14.815 -9.740 1.00 88.56 197 ASN A O 1
ATOM 1426 N N . SER A 1 198 ? 14.574 -13.062 -8.400 1.00 88.75 198 SER A N 1
ATOM 1427 C CA . SER A 1 198 ? 15.933 -12.918 -7.865 1.00 88.75 198 SER A CA 1
ATOM 1428 C C . SER A 1 198 ? 16.146 -13.710 -6.584 1.00 88.75 198 SER A C 1
ATOM 1430 O O . SER A 1 198 ? 17.239 -14.221 -6.356 1.00 88.75 198 SER A O 1
ATOM 1432 N N . CYS A 1 199 ? 15.117 -13.811 -5.743 1.00 89.19 199 CYS A N 1
ATOM 1433 C CA . CYS A 1 199 ? 15.227 -14.426 -4.423 1.00 89.19 199 CYS A CA 1
ATOM 1434 C C . CYS A 1 199 ? 14.611 -15.823 -4.341 1.00 89.19 199 CYS A C 1
ATOM 1436 O O . CYS A 1 199 ? 14.677 -16.432 -3.280 1.00 89.19 199 CYS A O 1
ATOM 1438 N N . GLY A 1 200 ? 14.063 -16.361 -5.434 1.00 85.31 200 GLY A N 1
ATOM 1439 C CA . GLY A 1 200 ? 13.307 -17.616 -5.430 1.00 85.31 200 GLY A CA 1
ATOM 1440 C C . GLY A 1 200 ? 11.827 -17.394 -5.110 1.00 85.31 200 GLY A C 1
ATOM 1441 O O . GLY A 1 200 ? 11.368 -16.269 -4.957 1.00 85.31 200 GLY A O 1
ATOM 1442 N N . SER A 1 201 ? 11.035 -18.461 -5.050 1.00 77.75 201 SER A N 1
ATOM 1443 C CA . SER A 1 201 ? 9.577 -18.350 -4.901 1.00 77.75 201 SER A CA 1
ATOM 1444 C C . SER A 1 201 ? 9.101 -18.910 -3.565 1.00 77.75 201 SER A C 1
ATOM 1446 O O . SER A 1 201 ? 9.041 -20.126 -3.410 1.00 77.75 201 SER A O 1
ATOM 1448 N N . ASP A 1 202 ? 8.709 -18.020 -2.651 1.00 80.94 202 ASP A N 1
ATOM 1449 C CA . ASP A 1 202 ? 7.856 -18.351 -1.505 1.00 80.94 202 ASP A CA 1
ATOM 1450 C C . ASP A 1 202 ? 6.445 -17.869 -1.819 1.00 80.94 202 ASP A C 1
ATOM 1452 O O . ASP A 1 202 ? 6.056 -16.742 -1.512 1.00 80.94 202 ASP A O 1
ATOM 1456 N N . ASN A 1 203 ? 5.692 -18.721 -2.513 1.00 85.06 203 ASN A N 1
ATOM 1457 C CA . ASN A 1 203 ? 4.359 -18.350 -2.956 1.00 85.06 203 ASN A CA 1
ATOM 1458 C C . ASN A 1 203 ? 3.455 -18.129 -1.749 1.00 85.06 203 ASN A C 1
ATOM 1460 O O . ASN A 1 203 ? 3.218 -19.050 -0.961 1.00 85.06 203 ASN A O 1
ATOM 1464 N N . SER A 1 204 ? 2.917 -16.921 -1.644 1.00 90.12 204 SER A N 1
ATOM 1465 C CA . SER A 1 204 ? 1.894 -16.627 -0.654 1.00 90.12 204 SER A CA 1
ATOM 1466 C C . SER A 1 204 ? 0.532 -17.086 -1.172 1.00 90.12 204 SER A C 1
ATOM 1468 O O . SER A 1 204 ? 0.290 -17.097 -2.380 1.00 90.12 204 SER A O 1
ATOM 1470 N N . GLY A 1 205 ? -0.390 -17.424 -0.274 1.00 91.25 205 GLY A N 1
ATOM 1471 C CA . GLY A 1 205 ? -1.762 -17.766 -0.655 1.00 91.25 205 GLY A CA 1
ATOM 1472 C C . GLY A 1 205 ? -2.609 -16.588 -1.133 1.00 91.25 205 GLY A C 1
ATOM 1473 O O . GLY A 1 205 ? -3.803 -16.769 -1.366 1.00 91.25 205 GLY A O 1
ATOM 1474 N N . LEU A 1 206 ? -2.031 -15.393 -1.246 1.00 95.50 206 LEU A N 1
ATOM 1475 C CA . LEU A 1 206 ? -2.710 -14.188 -1.689 1.00 95.50 206 LEU A CA 1
ATOM 1476 C C . LEU A 1 206 ? -3.000 -14.224 -3.197 1.00 95.50 206 LEU A C 1
ATOM 1478 O O . LEU A 1 206 ? -2.242 -14.732 -4.017 1.00 95.50 206 LEU A O 1
ATOM 1482 N N . VAL A 1 207 ? -4.121 -13.629 -3.587 1.00 95.75 207 VAL A N 1
ATOM 1483 C CA . VAL A 1 207 ? -4.491 -13.418 -4.984 1.00 95.75 207 VAL A CA 1
ATOM 1484 C C . VAL A 1 207 ? -4.973 -11.986 -5.145 1.00 95.75 207 VAL A C 1
ATOM 1486 O O . VAL A 1 207 ? -6.020 -11.609 -4.616 1.00 95.75 207 VAL A O 1
ATOM 1489 N N . ILE A 1 208 ? -4.232 -11.201 -5.923 1.00 97.25 208 ILE A N 1
ATOM 1490 C CA . ILE A 1 208 ? -4.608 -9.838 -6.305 1.00 97.25 208 ILE A CA 1
ATOM 1491 C C . ILE A 1 208 ? -5.159 -9.874 -7.731 1.00 97.25 208 ILE A C 1
ATOM 1493 O O . ILE A 1 208 ? -4.497 -10.359 -8.648 1.00 97.25 208 ILE A O 1
ATOM 1497 N N . THR A 1 209 ? -6.382 -9.384 -7.926 1.00 97.25 209 THR A N 1
ATOM 1498 C CA . THR A 1 209 ? -7.098 -9.444 -9.208 1.00 97.25 209 THR A CA 1
ATOM 1499 C C . THR A 1 209 ? -7.539 -8.056 -9.654 1.00 97.25 209 THR A C 1
ATOM 1501 O O . THR A 1 209 ? -8.214 -7.345 -8.917 1.00 97.25 209 THR A O 1
ATOM 1504 N N . SER A 1 210 ? -7.226 -7.680 -10.894 1.00 97.31 210 SER A N 1
ATOM 1505 C CA . SER A 1 210 ? -7.849 -6.502 -11.504 1.00 97.31 210 SER A CA 1
ATOM 1506 C C . SER A 1 210 ? -9.287 -6.834 -11.904 1.00 97.31 210 SER A C 1
ATOM 1508 O O . SER A 1 210 ? -9.520 -7.756 -12.685 1.00 97.31 210 SER A O 1
ATOM 1510 N N . ALA A 1 211 ? -10.244 -6.061 -11.399 1.00 97.81 211 ALA A N 1
ATOM 1511 C CA . ALA A 1 211 ? -11.665 -6.147 -11.727 1.00 97.81 211 ALA A CA 1
ATOM 1512 C C . ALA A 1 211 ? -12.021 -5.456 -13.059 1.00 97.81 211 ALA A C 1
ATOM 1514 O O . ALA A 1 211 ? -13.187 -5.405 -13.439 1.00 97.81 211 ALA A O 1
ATOM 1515 N N . GLY A 1 212 ? -11.028 -4.934 -13.787 1.00 97.75 212 GLY A N 1
ATOM 1516 C CA . GLY A 1 212 ? -11.233 -4.180 -15.023 1.00 97.75 212 GLY A CA 1
ATOM 1517 C C . GLY A 1 212 ? -11.194 -2.670 -14.803 1.00 97.75 212 GLY A C 1
ATOM 1518 O O . GLY A 1 212 ? -10.643 -2.190 -13.816 1.00 97.75 212 GLY A O 1
ATOM 1519 N N . ASN A 1 213 ? -11.716 -1.920 -15.772 1.00 98.25 213 ASN A N 1
ATOM 1520 C CA . ASN A 1 213 ? -11.737 -0.459 -15.713 1.00 98.25 213 ASN A CA 1
ATOM 1521 C C . ASN A 1 213 ? -12.938 0.033 -14.892 1.00 98.25 213 ASN A C 1
ATOM 1523 O O . ASN A 1 213 ? -14.002 -0.580 -14.928 1.00 98.25 213 ASN A O 1
ATOM 1527 N N . THR A 1 214 ? -12.781 1.167 -14.217 1.00 98.38 214 THR A N 1
ATOM 1528 C CA . THR A 1 214 ? -13.850 1.885 -13.514 1.00 98.38 214 THR A CA 1
ATOM 1529 C C . THR A 1 214 ? -13.740 3.392 -13.761 1.00 98.38 214 THR A C 1
ATOM 1531 O O . THR A 1 214 ? -12.669 3.902 -14.098 1.00 98.38 214 THR A O 1
ATOM 1534 N N . SER A 1 215 ? -14.855 4.107 -13.604 1.00 97.88 215 SER A N 1
ATOM 1535 C CA . SER A 1 215 ? -14.894 5.572 -13.534 1.00 97.88 215 SER A CA 1
ATOM 1536 C C . SER A 1 215 ? -14.757 6.108 -12.107 1.00 97.88 215 SER A C 1
ATOM 1538 O O . SER A 1 215 ? -14.535 7.306 -11.939 1.00 97.88 215 SER A O 1
ATOM 1540 N N . ASP A 1 216 ? -14.889 5.247 -11.093 1.00 97.69 216 ASP A N 1
ATOM 1541 C CA . ASP A 1 216 ? -14.689 5.612 -9.687 1.00 97.69 216 ASP A CA 1
ATOM 1542 C C . ASP A 1 216 ? -13.249 6.093 -9.484 1.00 97.69 216 ASP A C 1
ATOM 1544 O O . ASP A 1 216 ? -12.331 5.550 -10.097 1.00 97.69 216 ASP A O 1
ATOM 1548 N N . ARG A 1 217 ? -13.036 7.128 -8.670 1.00 96.94 217 ARG A N 1
ATOM 1549 C CA . ARG A 1 217 ? -11.696 7.660 -8.368 1.00 96.94 217 ARG A CA 1
ATOM 1550 C C . ARG A 1 217 ? -11.170 7.036 -7.070 1.00 96.94 217 ARG A C 1
ATOM 1552 O O . ARG A 1 217 ? -11.997 6.728 -6.216 1.00 96.94 217 ARG A O 1
ATOM 1559 N N . PRO A 1 218 ? -9.842 6.898 -6.890 1.00 97.88 218 PRO A N 1
ATOM 1560 C CA . PRO A 1 218 ? -9.280 6.568 -5.582 1.00 97.88 218 PRO A CA 1
ATOM 1561 C C . PRO A 1 218 ? -9.778 7.556 -4.524 1.00 97.88 218 PRO A C 1
ATOM 1563 O O . PRO A 1 218 ? -9.760 8.767 -4.763 1.00 97.88 218 PRO A O 1
ATOM 1566 N N . GLY A 1 219 ? -10.203 7.055 -3.365 1.00 96.62 219 GLY A N 1
ATOM 1567 C CA . GLY A 1 219 ? -10.707 7.852 -2.249 1.00 96.62 219 GLY A CA 1
ATOM 1568 C C . GLY A 1 219 ? -9.621 8.606 -1.482 1.00 96.62 219 GLY A C 1
ATOM 1569 O O . GLY A 1 219 ? -9.682 8.661 -0.254 1.00 96.62 219 GLY A O 1
ATOM 1570 N N . ILE A 1 220 ? -8.632 9.195 -2.161 1.00 97.19 220 ILE A N 1
ATOM 1571 C CA . ILE A 1 220 ? -7.460 9.835 -1.545 1.00 97.19 220 ILE A CA 1
ATOM 1572 C C . ILE A 1 220 ? -7.281 11.264 -2.076 1.00 97.19 220 ILE A C 1
ATOM 1574 O O . ILE A 1 220 ? -7.407 11.501 -3.278 1.00 97.19 220 ILE A O 1
ATOM 1578 N N . SER A 1 221 ? -7.003 12.230 -1.194 1.00 96.44 221 SER A N 1
ATOM 1579 C CA . SER A 1 221 ? -6.627 13.596 -1.601 1.00 96.44 221 SER A CA 1
ATOM 1580 C C . SER A 1 221 ? -5.147 13.707 -1.987 1.00 96.44 221 SER A C 1
ATOM 1582 O O . SER A 1 221 ? -4.340 12.848 -1.638 1.00 96.44 221 SER A O 1
ATOM 1584 N N . ALA A 1 222 ? -4.769 14.827 -2.612 1.00 95.75 222 ALA A N 1
ATOM 1585 C CA . ALA A 1 222 ? -3.374 15.107 -2.956 1.00 95.75 222 ALA A CA 1
ATOM 1586 C C . ALA A 1 222 ? -2.428 15.110 -1.745 1.00 95.75 222 ALA A C 1
ATOM 1588 O O . ALA A 1 222 ? -1.334 14.547 -1.802 1.00 95.75 222 ALA A O 1
ATOM 1589 N N . SER A 1 223 ? -2.896 15.646 -0.619 1.00 94.38 223 SER A N 1
ATOM 1590 C CA . SER A 1 223 ? -2.162 15.704 0.645 1.00 94.38 223 SER A CA 1
ATOM 1591 C C . SER A 1 223 ? -2.192 14.402 1.461 1.00 94.38 223 SER A C 1
ATOM 1593 O O . SER A 1 223 ? -1.825 14.420 2.632 1.00 94.38 223 SER A O 1
ATOM 1595 N N . GLY A 1 224 ? -2.690 13.290 0.906 1.00 93.56 224 GLY A N 1
ATOM 1596 C CA . GLY A 1 224 ? -2.776 12.012 1.617 1.00 93.56 224 GLY A CA 1
ATOM 1597 C C . GLY A 1 224 ? -3.876 11.981 2.682 1.00 93.56 224 GLY A C 1
ATOM 1598 O O . GLY A 1 224 ? -3.659 11.530 3.802 1.00 93.56 224 GLY A O 1
ATOM 1599 N N . LYS A 1 225 ? -5.074 12.487 2.370 1.00 94.56 225 LYS A N 1
ATOM 1600 C CA . LYS A 1 225 ? -6.274 12.255 3.189 1.00 94.56 225 LYS A CA 1
ATOM 1601 C C . LYS A 1 225 ? -7.034 11.049 2.666 1.00 94.56 225 LYS A C 1
ATOM 1603 O O . LYS A 1 225 ? -7.443 11.067 1.508 1.00 94.56 225 LYS A O 1
ATOM 1608 N N . CYS A 1 226 ? -7.334 10.071 3.518 1.00 94.12 226 CYS A N 1
ATOM 1609 C CA . CYS A 1 226 ? -8.318 9.039 3.178 1.00 94.12 226 CYS A CA 1
ATOM 1610 C C . CYS A 1 226 ? -9.726 9.661 3.244 1.00 94.12 226 CYS A C 1
ATOM 1612 O O . CYS A 1 226 ? -10.249 9.939 4.323 1.00 94.12 226 CYS A O 1
ATOM 1614 N N . THR A 1 227 ? -10.304 9.977 2.084 1.00 85.56 227 THR A N 1
ATOM 1615 C CA . THR A 1 227 ? -11.518 10.808 1.940 1.00 85.56 227 THR A CA 1
ATOM 1616 C C . THR A 1 227 ? -12.821 10.024 1.835 1.00 85.56 227 THR A C 1
ATOM 1618 O O . THR A 1 227 ? -13.870 10.580 2.156 1.00 85.56 227 THR A O 1
ATOM 1621 N N . SER A 1 228 ? -12.784 8.760 1.414 1.00 81.25 228 SER A N 1
ATOM 1622 C CA . SER A 1 228 ? -13.985 7.932 1.289 1.00 81.25 228 SER A CA 1
ATOM 1623 C C . SER A 1 228 ? -13.654 6.448 1.380 1.00 81.25 228 SER A C 1
ATOM 1625 O O . SER A 1 228 ? -12.749 5.992 0.693 1.00 81.25 228 SER A O 1
ATOM 1627 N N . PHE A 1 229 ? -14.437 5.702 2.163 1.00 88.50 229 PHE A N 1
ATOM 1628 C CA . PHE A 1 229 ? -14.467 4.240 2.128 1.00 88.50 229 PHE A CA 1
ATOM 1629 C C . PHE A 1 229 ? -15.864 3.776 1.705 1.00 88.50 229 PHE A C 1
ATOM 1631 O O . PHE A 1 229 ? -16.737 3.552 2.542 1.00 88.50 229 PHE A O 1
ATOM 1638 N N . ASP A 1 230 ? -16.089 3.695 0.397 1.00 91.06 230 ASP A N 1
ATOM 1639 C CA . ASP A 1 230 ? -17.355 3.324 -0.250 1.00 91.06 230 ASP A CA 1
ATOM 1640 C C . ASP A 1 230 ? -17.492 1.810 -0.521 1.00 91.06 230 ASP A C 1
ATOM 1642 O O . ASP A 1 230 ? -18.442 1.362 -1.166 1.00 91.06 230 ASP A O 1
ATOM 1646 N N . GLY A 1 231 ? -16.546 1.009 -0.027 1.00 92.75 231 GLY A N 1
ATOM 1647 C CA . GLY A 1 231 ? -16.474 -0.437 -0.225 1.00 92.75 231 GLY A CA 1
ATOM 1648 C C . GLY A 1 231 ? -15.860 -0.854 -1.562 1.00 92.75 231 GLY A C 1
ATOM 1649 O O . GLY A 1 231 ? -15.842 -2.049 -1.868 1.00 92.75 231 GLY A O 1
ATOM 1650 N N . LYS A 1 232 ? -15.353 0.088 -2.366 1.00 95.44 232 LYS A N 1
ATOM 1651 C CA . LYS A 1 232 ? -14.694 -0.201 -3.642 1.00 95.44 232 LYS A CA 1
ATOM 1652 C C . LYS A 1 232 ? -13.210 0.078 -3.536 1.00 95.44 232 LYS A C 1
ATOM 1654 O O . LYS A 1 232 ? -12.803 1.109 -3.041 1.00 95.44 232 LYS A O 1
ATOM 1659 N N . SER A 1 233 ? -12.400 -0.840 -4.039 1.00 98.00 233 SER A N 1
ATOM 1660 C CA . SER A 1 233 ? -10.956 -0.629 -4.132 1.00 98.00 233 SER A CA 1
ATOM 1661 C C . SER A 1 233 ? -10.604 -0.099 -5.511 1.00 98.00 233 SER A C 1
ATOM 1663 O O . SER A 1 233 ? -10.915 -0.754 -6.514 1.00 98.00 233 SER A O 1
ATOM 1665 N N . VAL A 1 234 ? -9.979 1.068 -5.579 1.00 98.56 234 VAL A N 1
ATOM 1666 C CA . VAL A 1 234 ? -9.671 1.761 -6.828 1.00 98.56 234 VAL A CA 1
ATOM 1667 C C . VAL A 1 234 ? -8.196 2.125 -6.890 1.00 98.56 234 VAL A C 1
ATOM 1669 O O . VAL A 1 234 ? -7.639 2.764 -6.004 1.00 98.56 234 VAL A O 1
ATOM 1672 N N . VAL A 1 235 ? -7.573 1.776 -8.010 1.00 98.81 235 VAL A N 1
ATOM 1673 C CA . VAL A 1 235 ? -6.202 2.160 -8.341 1.00 98.81 235 VAL A CA 1
ATOM 1674 C C . VAL A 1 235 ? -6.243 3.147 -9.501 1.00 98.81 235 VAL A C 1
ATOM 1676 O O . VAL A 1 235 ? -6.812 2.843 -10.554 1.00 98.81 235 VAL A O 1
ATOM 1679 N N . GLY A 1 236 ? -5.651 4.326 -9.332 1.00 98.44 236 GLY A N 1
ATOM 1680 C CA . GLY A 1 236 ? -5.733 5.394 -10.327 1.00 98.44 236 GLY A CA 1
ATOM 1681 C C . GLY A 1 236 ? -4.705 6.502 -10.137 1.00 98.44 236 GLY A C 1
ATOM 1682 O O . GLY A 1 236 ? -3.726 6.341 -9.416 1.00 98.44 236 GLY A O 1
ATOM 1683 N N . PHE A 1 237 ? -4.935 7.626 -10.817 1.00 98.50 237 PHE A N 1
ATOM 1684 C CA . PHE A 1 237 ? -4.009 8.756 -10.870 1.00 98.50 237 PHE A CA 1
ATOM 1685 C C . PHE A 1 237 ? -4.674 10.062 -10.432 1.00 98.50 237 PHE A C 1
ATOM 1687 O O . PHE A 1 237 ? -5.870 10.285 -10.654 1.00 98.50 237 PHE A O 1
ATOM 1694 N N . GLY A 1 238 ? -3.874 10.950 -9.857 1.00 97.19 238 GLY A N 1
ATOM 1695 C CA . GLY A 1 238 ? -4.268 12.302 -9.487 1.00 97.19 238 GLY A CA 1
ATOM 1696 C C . GLY A 1 238 ? -3.099 13.064 -8.885 1.00 97.19 238 GLY A C 1
ATOM 1697 O O . GLY A 1 238 ? -1.994 12.533 -8.783 1.00 97.19 238 GLY A O 1
ATOM 1698 N N . ASP A 1 239 ? -3.350 14.313 -8.513 1.00 96.12 239 ASP A N 1
ATOM 1699 C CA . ASP A 1 239 ? -2.323 15.136 -7.888 1.00 96.12 239 ASP A CA 1
ATOM 1700 C C . ASP A 1 239 ? -1.897 14.509 -6.560 1.00 96.12 239 ASP A C 1
ATOM 1702 O O . ASP A 1 239 ? -2.737 13.998 -5.817 1.00 96.12 239 ASP A O 1
ATOM 1706 N N . VAL A 1 240 ? -0.597 14.542 -6.280 1.00 95.06 240 VAL A N 1
ATOM 1707 C CA . VAL A 1 240 ? 0.015 14.112 -5.021 1.00 95.06 240 VAL A CA 1
ATOM 1708 C C . VAL A 1 240 ? 1.001 15.197 -4.606 1.00 95.06 240 VAL A C 1
ATOM 1710 O O . VAL A 1 240 ? 1.862 15.592 -5.392 1.00 95.06 240 VAL A O 1
ATOM 1713 N N . ASP A 1 241 ? 0.861 15.695 -3.381 1.00 91.38 241 ASP A N 1
ATOM 1714 C CA . ASP A 1 241 ? 1.641 16.831 -2.901 1.00 91.38 241 ASP A CA 1
ATOM 1715 C C . ASP A 1 241 ? 3.047 16.422 -2.429 1.00 91.38 241 ASP A C 1
ATOM 1717 O O . ASP A 1 241 ? 3.280 15.335 -1.895 1.00 91.38 241 ASP A O 1
ATOM 1721 N N . GLY A 1 242 ? 3.993 17.354 -2.557 1.00 87.00 242 GLY A N 1
ATOM 1722 C CA . GLY A 1 242 ? 5.330 17.231 -1.980 1.00 87.00 242 GLY A CA 1
ATOM 1723 C C . GLY A 1 242 ? 6.225 16.203 -2.678 1.00 87.00 242 GLY A C 1
ATOM 1724 O O . GLY A 1 242 ? 6.292 16.119 -3.906 1.00 87.00 242 GLY A O 1
ATOM 1725 N N . SER A 1 243 ? 6.993 15.459 -1.882 1.00 89.81 243 SER A N 1
ATOM 1726 C CA . SER A 1 243 ? 7.939 14.456 -2.378 1.00 89.81 243 SER A CA 1
ATOM 1727 C C . SER A 1 243 ? 7.295 13.100 -2.658 1.00 89.81 243 SER A C 1
ATOM 1729 O O . SER A 1 243 ? 7.965 12.250 -3.230 1.00 89.81 243 SER A O 1
ATOM 1731 N N . TYR A 1 244 ? 6.021 12.874 -2.338 1.00 94.19 244 TYR A N 1
ATOM 1732 C CA . TYR A 1 244 ? 5.407 11.555 -2.493 1.00 94.19 244 TYR A CA 1
ATOM 1733 C C . TYR A 1 244 ? 5.156 11.179 -3.961 1.00 94.19 244 TYR A C 1
ATOM 1735 O O . TYR A 1 244 ? 4.873 12.020 -4.814 1.00 94.19 244 TYR A O 1
ATOM 1743 N N . LEU A 1 245 ? 5.295 9.889 -4.261 1.00 95.75 245 LEU A N 1
ATOM 1744 C CA . LEU A 1 245 ? 5.038 9.295 -5.576 1.00 95.75 245 LEU A CA 1
ATOM 1745 C C . LEU A 1 245 ? 3.632 8.714 -5.673 1.00 95.75 245 LEU A C 1
ATOM 1747 O O . LEU A 1 245 ? 3.053 8.671 -6.763 1.00 95.75 245 LEU A O 1
ATOM 1751 N N . ALA A 1 246 ? 3.118 8.235 -4.546 1.00 97.50 246 ALA A N 1
ATOM 1752 C CA . ALA A 1 246 ? 1.797 7.664 -4.432 1.00 97.50 246 ALA A CA 1
ATOM 1753 C C . ALA A 1 246 ? 1.338 7.621 -2.972 1.00 97.50 246 ALA A C 1
ATOM 1755 O O . ALA A 1 246 ? 2.133 7.780 -2.042 1.00 97.50 246 ALA A O 1
ATOM 1756 N N . TRP A 1 247 ? 0.039 7.395 -2.817 1.00 97.62 247 TRP A N 1
ATOM 1757 C CA . TRP A 1 247 ? -0.619 7.101 -1.554 1.00 97.62 247 TRP A CA 1
ATOM 1758 C C . TRP A 1 247 ? -1.376 5.780 -1.658 1.00 97.62 247 TRP A C 1
ATOM 1760 O O . TRP A 1 247 ? -2.021 5.523 -2.680 1.00 97.62 247 TRP A O 1
ATOM 1770 N N . ALA A 1 248 ? -1.408 5.025 -0.564 1.00 97.81 248 ALA A N 1
ATOM 1771 C CA . ALA A 1 248 ? -2.345 3.934 -0.341 1.00 97.81 248 ALA A CA 1
ATOM 1772 C C . ALA A 1 248 ? -3.196 4.210 0.905 1.00 97.81 248 ALA A C 1
ATOM 1774 O O . ALA A 1 248 ? -2.677 4.545 1.969 1.00 97.81 248 ALA A O 1
ATOM 1775 N N . CYS A 1 249 ? -4.511 4.040 0.785 1.00 97.75 249 CYS A N 1
ATOM 1776 C CA . CYS A 1 249 ? -5.452 4.095 1.904 1.00 97.75 249 CYS A CA 1
ATOM 1777 C C . CYS A 1 249 ? -6.149 2.748 2.020 1.00 97.75 249 CYS A C 1
ATOM 1779 O O . CYS A 1 249 ? -6.967 2.389 1.173 1.00 97.75 249 CYS A O 1
ATOM 1781 N N . THR A 1 250 ? -5.856 2.016 3.087 1.00 96.62 250 THR A N 1
ATOM 1782 C CA . THR A 1 250 ? -6.338 0.651 3.280 1.00 96.62 250 THR A CA 1
ATOM 1783 C C . THR A 1 250 ? -7.186 0.551 4.530 1.00 96.62 250 THR A C 1
ATOM 1785 O O . THR A 1 250 ? -6.781 0.975 5.607 1.00 96.62 250 THR A O 1
ATOM 1788 N N . LYS A 1 251 ? -8.363 -0.054 4.396 1.00 96.19 251 LYS A N 1
ATOM 1789 C CA . LYS A 1 251 ? -9.285 -0.322 5.491 1.00 96.19 251 LYS A CA 1
ATOM 1790 C C . LYS A 1 251 ? -9.458 -1.816 5.689 1.00 96.19 251 LYS A C 1
ATOM 1792 O O . LYS A 1 251 ? -9.726 -2.567 4.744 1.00 96.19 251 LYS A O 1
ATOM 1797 N N . VAL A 1 252 ? -9.356 -2.229 6.943 1.00 94.94 252 VAL A N 1
ATOM 1798 C CA . VAL A 1 252 ? -9.598 -3.600 7.382 1.00 94.94 252 VAL A CA 1
ATOM 1799 C C . VAL A 1 252 ? -10.604 -3.617 8.521 1.00 94.94 252 VAL A C 1
ATOM 1801 O O . VAL A 1 252 ? -10.641 -2.712 9.351 1.00 94.94 252 VAL A O 1
ATOM 1804 N N . THR A 1 253 ? -11.375 -4.695 8.602 1.00 93.69 253 THR A N 1
ATOM 1805 C CA . THR A 1 253 ? -12.138 -5.014 9.815 1.00 93.69 253 THR A CA 1
ATOM 1806 C C . THR A 1 253 ? -11.231 -5.764 10.784 1.00 93.69 253 THR A C 1
ATOM 1808 O O . THR A 1 253 ? -10.644 -6.784 10.422 1.00 93.69 253 THR A O 1
ATOM 1811 N N . THR A 1 254 ? -11.114 -5.299 12.022 1.00 89.62 254 THR A N 1
ATOM 1812 C CA . THR A 1 254 ? -10.256 -5.920 13.043 1.00 89.62 254 THR A CA 1
ATOM 1813 C C . THR A 1 254 ? -10.885 -7.192 13.607 1.00 89.62 254 THR A C 1
ATOM 1815 O O . THR A 1 254 ? -10.173 -8.153 13.893 1.00 89.62 254 THR A O 1
ATOM 1818 N N . THR A 1 255 ? -12.220 -7.257 13.678 1.00 86.88 255 THR A N 1
ATOM 1819 C CA . THR A 1 255 ? -12.948 -8.436 14.179 1.00 86.88 255 THR A CA 1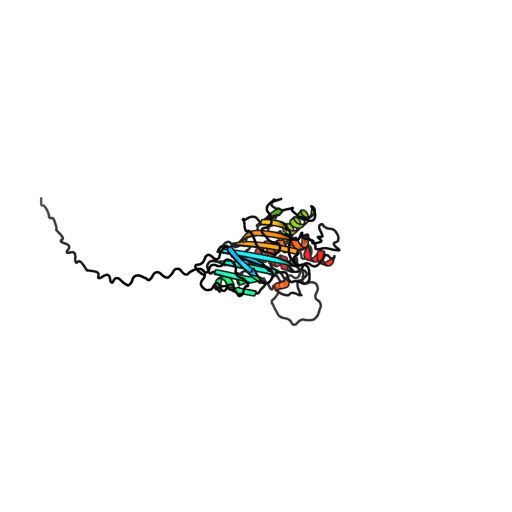
ATOM 1820 C C . THR A 1 255 ? -12.832 -9.632 13.240 1.00 86.88 255 THR A C 1
ATOM 1822 O O . THR A 1 255 ? -12.532 -10.738 13.682 1.00 86.88 255 THR A O 1
ATOM 1825 N N . SER A 1 256 ? -13.062 -9.423 11.937 1.00 87.69 256 SER A N 1
ATOM 1826 C CA . SER A 1 256 ? -12.968 -10.501 10.943 1.00 87.69 256 SER A CA 1
ATOM 1827 C C . SER A 1 256 ? -11.582 -10.613 10.305 1.00 87.69 256 SER A C 1
ATOM 1829 O O . SER A 1 256 ? -11.313 -11.582 9.602 1.00 87.69 256 SER A O 1
ATOM 1831 N N . GLN A 1 257 ? -10.693 -9.652 10.583 1.00 89.06 257 GLN A N 1
ATOM 1832 C CA . GLN A 1 257 ? -9.342 -9.559 10.026 1.00 89.06 257 GLN A CA 1
ATOM 1833 C C . GLN A 1 257 ? -9.370 -9.567 8.495 1.00 89.06 257 GLN A C 1
ATOM 1835 O O . GLN A 1 257 ? -8.629 -10.311 7.852 1.00 89.06 257 GLN A O 1
ATOM 1840 N N . ARG A 1 258 ? -10.288 -8.811 7.887 1.00 90.12 258 ARG A N 1
ATOM 1841 C CA . ARG A 1 258 ? -10.467 -8.789 6.430 1.00 90.12 258 ARG A CA 1
ATOM 1842 C C . ARG A 1 258 ? -10.223 -7.403 5.876 1.00 90.12 258 ARG A C 1
ATOM 1844 O O . ARG A 1 258 ? -10.832 -6.446 6.349 1.00 90.12 258 ARG A O 1
ATOM 1851 N N . LEU A 1 259 ? -9.428 -7.356 4.808 1.00 93.00 259 LEU A N 1
ATOM 1852 C CA . LEU A 1 259 ? -9.376 -6.240 3.874 1.00 93.00 259 LEU A CA 1
ATOM 1853 C C . LEU A 1 259 ? -10.774 -5.975 3.315 1.00 93.00 259 LEU A C 1
ATOM 1855 O O . LEU A 1 259 ? -11.370 -6.860 2.695 1.00 93.00 259 LEU A O 1
ATOM 1859 N N . THR A 1 260 ? -11.289 -4.772 3.556 1.00 94.50 260 THR A N 1
ATOM 1860 C CA . THR A 1 260 ? -12.585 -4.327 3.028 1.00 94.50 260 THR A CA 1
ATOM 1861 C C . THR A 1 260 ? -12.417 -3.409 1.829 1.00 94.50 260 THR A C 1
ATOM 1863 O O . THR A 1 260 ? -13.205 -3.494 0.894 1.00 94.50 260 THR A O 1
ATOM 1866 N N . GLN A 1 261 ? -11.396 -2.550 1.845 1.00 95.62 261 GLN A N 1
ATOM 1867 C CA . GLN A 1 261 ? -11.113 -1.602 0.771 1.00 95.62 261 GLN A CA 1
ATOM 1868 C C . GLN A 1 261 ? -9.642 -1.205 0.794 1.00 95.62 261 GLN A C 1
ATOM 1870 O O . GLN A 1 261 ? -9.077 -1.020 1.870 1.00 95.62 261 GLN A O 1
ATOM 1875 N N . SER A 1 262 ? -9.042 -1.041 -0.379 1.00 97.25 262 SER A N 1
ATOM 1876 C CA . SER A 1 262 ? -7.778 -0.334 -0.533 1.00 97.25 262 SER A CA 1
ATOM 1877 C C . SER A 1 262 ? -7.817 0.524 -1.789 1.00 97.25 262 SER A C 1
ATOM 1879 O O . SER A 1 262 ? -8.125 0.029 -2.872 1.00 97.25 262 SER A O 1
ATOM 1881 N N . ASP A 1 263 ? -7.518 1.805 -1.633 1.00 98.50 263 ASP A N 1
ATOM 1882 C CA . ASP A 1 263 ? -7.346 2.730 -2.743 1.00 98.50 263 ASP A CA 1
ATOM 1883 C C . ASP A 1 263 ? -5.869 3.056 -2.919 1.00 98.50 263 ASP A C 1
ATOM 1885 O O . ASP A 1 263 ? -5.135 3.153 -1.935 1.00 98.50 263 ASP A O 1
ATOM 1889 N N . ILE A 1 264 ? -5.443 3.239 -4.169 1.00 98.75 264 ILE A N 1
ATOM 1890 C CA . ILE A 1 264 ? -4.078 3.643 -4.520 1.00 98.75 264 ILE A CA 1
ATOM 1891 C C . ILE A 1 264 ? -4.145 4.818 -5.495 1.00 98.75 264 ILE A C 1
ATOM 1893 O O . ILE A 1 264 ? -4.774 4.729 -6.557 1.00 98.75 264 ILE A O 1
ATOM 1897 N N . LEU A 1 265 ? -3.473 5.910 -5.142 1.00 98.56 265 LEU A N 1
ATOM 1898 C CA . LEU A 1 265 ? -3.384 7.133 -5.933 1.00 98.56 265 LEU A CA 1
ATOM 1899 C C . LEU A 1 265 ? -1.932 7.380 -6.342 1.00 98.56 265 LEU A C 1
ATOM 1901 O O . LEU A 1 265 ? -1.108 7.697 -5.493 1.00 98.56 265 LEU A O 1
ATOM 1905 N N . PHE A 1 266 ? -1.627 7.278 -7.635 1.00 98.50 266 PHE A N 1
ATOM 1906 C CA . PHE A 1 266 ? -0.320 7.646 -8.185 1.00 98.50 266 PHE A CA 1
ATOM 1907 C C . PHE A 1 266 ? -0.294 9.111 -8.631 1.00 98.50 266 PHE A C 1
ATOM 1909 O O . PHE A 1 266 ? -1.239 9.579 -9.273 1.00 98.50 266 PHE A O 1
ATOM 1916 N N . ASP A 1 267 ? 0.822 9.794 -8.369 1.00 97.25 267 ASP A N 1
ATOM 1917 C CA . ASP A 1 267 ? 1.044 11.186 -8.770 1.00 97.25 267 ASP A CA 1
ATOM 1918 C C . ASP A 1 267 ? 0.942 11.372 -10.293 1.00 97.25 267 ASP A C 1
ATOM 1920 O O . ASP A 1 267 ? 1.582 10.657 -11.073 1.00 97.25 267 ASP A O 1
ATOM 1924 N N . ASN A 1 268 ? 0.190 12.373 -10.742 1.00 94.94 268 ASN A N 1
ATOM 1925 C CA . ASN A 1 268 ? 0.191 12.831 -12.132 1.00 94.94 268 ASN A CA 1
ATOM 1926 C C . ASN A 1 268 ? 0.408 14.344 -12.306 1.00 94.94 268 ASN A C 1
ATOM 1928 O O . ASN A 1 268 ? 0.313 14.833 -13.433 1.00 94.94 268 ASN A O 1
ATOM 1932 N N . SER A 1 269 ? 0.754 15.060 -11.233 1.00 86.75 269 SER A N 1
ATOM 1933 C CA . SER A 1 269 ? 0.853 16.527 -11.202 1.00 86.75 269 SER A CA 1
ATOM 1934 C C . SER A 1 269 ? 2.060 17.079 -11.975 1.00 86.75 269 SER A C 1
ATOM 1936 O O . SER A 1 269 ? 2.007 18.169 -12.539 1.00 86.75 269 SER A O 1
ATOM 1938 N N . SER A 1 270 ? 3.172 16.337 -12.022 1.00 79.50 270 SER A N 1
ATOM 1939 C CA . SER A 1 270 ? 4.362 16.655 -12.843 1.00 79.50 270 SER A CA 1
ATOM 1940 C C . SER A 1 270 ? 5.406 15.527 -12.891 1.00 79.50 270 SER A C 1
ATOM 1942 O O . SER A 1 270 ? 6.523 15.707 -13.392 1.00 79.50 270 SER A O 1
ATOM 1944 N N . ARG A 1 271 ? 5.075 14.341 -12.367 1.00 87.69 271 ARG A N 1
ATOM 1945 C CA . ARG A 1 271 ? 6.042 13.257 -12.197 1.00 87.69 271 ARG A CA 1
ATOM 1946 C C . ARG A 1 271 ? 6.452 12.649 -13.533 1.00 87.69 271 ARG A C 1
ATOM 1948 O O . ARG A 1 271 ? 5.634 12.173 -14.320 1.00 87.69 271 ARG A O 1
ATOM 1955 N N . ALA A 1 272 ? 7.759 12.594 -13.764 1.00 91.06 272 ALA A N 1
ATOM 1956 C CA . ALA A 1 272 ? 8.309 11.812 -14.859 1.00 91.06 272 ALA A CA 1
ATOM 1957 C C . ALA A 1 272 ? 8.221 10.320 -14.510 1.00 91.06 272 ALA A C 1
ATOM 1959 O O . ALA A 1 272 ? 8.957 9.847 -13.645 1.00 91.06 272 ALA A O 1
ATOM 1960 N N . TRP A 1 273 ? 7.344 9.590 -15.199 1.00 94.31 273 TRP A N 1
ATOM 1961 C CA . TRP A 1 273 ? 7.180 8.146 -15.043 1.00 94.31 273 TRP A CA 1
ATOM 1962 C C . TRP A 1 273 ? 7.891 7.363 -16.142 1.00 94.31 273 TRP A C 1
ATOM 1964 O O . TRP A 1 273 ? 7.710 7.618 -17.339 1.00 94.31 273 TRP A O 1
ATOM 1974 N N . HIS A 1 274 ? 8.627 6.337 -15.737 1.00 94.12 274 HIS A N 1
ATOM 1975 C CA . HIS A 1 274 ? 9.012 5.245 -16.610 1.00 94.12 274 HIS A CA 1
ATOM 1976 C C . HIS A 1 274 ? 7.986 4.123 -16.552 1.00 94.12 274 HIS A C 1
ATOM 1978 O O . HIS A 1 274 ? 7.529 3.725 -15.482 1.00 94.12 274 HIS A O 1
ATOM 1984 N N . ILE A 1 275 ? 7.626 3.635 -17.738 1.00 93.94 275 ILE A N 1
ATOM 1985 C CA . ILE A 1 275 ? 6.559 2.662 -17.954 1.00 93.94 275 ILE A CA 1
ATOM 1986 C C . ILE A 1 275 ? 7.019 1.699 -19.045 1.00 93.94 275 ILE A C 1
ATOM 1988 O O . ILE A 1 275 ? 7.496 2.142 -20.097 1.00 93.94 275 ILE A O 1
ATOM 1992 N N . GLY A 1 276 ? 6.830 0.403 -18.817 1.00 89.94 276 GLY A N 1
ATOM 1993 C CA . GLY A 1 276 ? 7.219 -0.685 -19.708 1.00 89.94 276 GLY A CA 1
ATOM 1994 C C . GLY A 1 276 ? 8.517 -1.385 -19.296 1.00 89.94 276 GLY A C 1
ATOM 1995 O O . GLY A 1 276 ? 9.085 -1.149 -18.236 1.00 89.94 276 GLY A O 1
ATOM 1996 N N . SER A 1 277 ? 9.004 -2.296 -20.138 1.00 83.38 277 SER A N 1
ATOM 1997 C CA . SER A 1 277 ? 10.114 -3.211 -19.818 1.00 83.38 277 SER A CA 1
ATOM 1998 C C . SER A 1 277 ? 11.502 -2.743 -20.280 1.00 83.38 277 SER A C 1
ATOM 2000 O O . SER A 1 277 ? 12.453 -3.517 -20.204 1.00 83.38 277 SER A O 1
ATOM 2002 N N . GLY A 1 278 ? 11.617 -1.528 -20.821 1.00 82.00 278 GLY A N 1
ATOM 2003 C CA . GLY A 1 278 ? 12.871 -0.996 -21.362 1.00 82.00 278 GLY A CA 1
ATOM 2004 C C . GLY A 1 278 ? 13.885 -0.598 -20.286 1.00 82.00 278 GLY A C 1
ATOM 2005 O O . GLY A 1 278 ? 13.616 -0.674 -19.088 1.00 82.00 278 GLY A O 1
ATOM 2006 N N . SER A 1 279 ? 15.058 -0.131 -20.718 1.00 81.44 279 SER A N 1
ATOM 2007 C CA . SER A 1 279 ? 16.005 0.509 -19.806 1.00 81.44 279 SER A CA 1
ATOM 2008 C C . SER A 1 279 ? 15.415 1.814 -19.270 1.00 81.44 279 SER A C 1
ATOM 2010 O O . SER A 1 279 ? 14.826 2.604 -20.011 1.00 81.44 279 SER A O 1
ATOM 2012 N N . CYS A 1 280 ? 15.577 2.043 -17.969 1.00 82.94 280 CYS A N 1
ATOM 2013 C CA . CYS A 1 280 ? 15.166 3.281 -17.329 1.00 82.94 280 CYS A CA 1
ATOM 2014 C C . CYS A 1 280 ? 16.393 4.081 -16.900 1.00 82.94 280 CYS A C 1
ATOM 2016 O O . CYS A 1 280 ? 17.198 3.612 -16.096 1.00 82.94 280 CYS A O 1
ATOM 2018 N N . SER A 1 281 ? 16.527 5.286 -17.451 1.00 84.38 281 SER A N 1
ATOM 2019 C CA . SER A 1 281 ? 17.614 6.225 -17.151 1.00 84.38 281 SER A CA 1
ATOM 2020 C C . SER A 1 281 ? 17.130 7.529 -16.514 1.00 84.38 281 SER A C 1
ATOM 2022 O O . SER A 1 281 ? 17.948 8.361 -16.133 1.00 84.38 281 SER A O 1
ATOM 2024 N N . SER A 1 282 ? 15.814 7.743 -16.423 1.00 87.00 282 SER A N 1
ATOM 2025 C CA . SER A 1 282 ? 15.218 8.940 -15.832 1.00 87.00 282 SER A CA 1
ATOM 2026 C C . SER A 1 282 ? 13.776 8.691 -15.383 1.00 87.00 282 SER A C 1
ATOM 2028 O O . SER A 1 282 ? 13.122 7.755 -15.840 1.00 87.00 282 SER A O 1
ATOM 2030 N N . GLY A 1 283 ? 13.281 9.553 -14.490 1.00 91.00 283 GLY A N 1
ATOM 2031 C CA . GLY A 1 283 ? 11.951 9.423 -13.891 1.00 91.00 283 GLY A CA 1
ATOM 2032 C C . GLY A 1 283 ? 11.896 8.380 -12.777 1.00 91.00 283 GLY A C 1
ATOM 2033 O O . GLY A 1 283 ? 12.932 7.871 -12.363 1.00 91.00 283 GLY A O 1
ATOM 2034 N N . HIS A 1 284 ? 10.697 8.087 -12.285 1.00 92.75 284 HIS A N 1
ATOM 2035 C CA . HIS A 1 284 ? 10.436 7.013 -11.326 1.00 92.75 284 HIS A CA 1
ATOM 2036 C C . HIS A 1 284 ? 9.753 5.848 -12.027 1.00 92.75 284 HIS A C 1
ATOM 2038 O O . HIS A 1 284 ? 9.003 6.031 -12.988 1.00 92.75 284 HIS A O 1
ATOM 2044 N N . ASP A 1 285 ? 10.033 4.642 -11.561 1.00 94.00 285 ASP A N 1
ATOM 2045 C CA . ASP A 1 285 ? 9.500 3.435 -12.163 1.00 94.00 285 ASP A CA 1
ATOM 2046 C C . ASP A 1 285 ? 8.073 3.160 -11.677 1.00 94.00 285 ASP A C 1
ATOM 2048 O O . ASP A 1 285 ? 7.870 2.828 -10.512 1.00 94.00 285 ASP A O 1
ATOM 2052 N N . LEU A 1 286 ? 7.076 3.275 -12.562 1.00 95.81 286 LEU A N 1
ATOM 2053 C CA . LEU A 1 286 ? 5.672 3.117 -12.165 1.00 95.81 286 LEU A CA 1
ATOM 2054 C C . LEU A 1 286 ? 5.387 1.717 -11.623 1.00 95.81 286 LEU A C 1
ATOM 2056 O O . LEU A 1 286 ? 4.633 1.564 -10.669 1.00 95.81 286 LEU A O 1
ATOM 2060 N N . LYS A 1 287 ? 5.984 0.689 -12.229 1.00 95.56 287 LYS A N 1
ATOM 2061 C CA . LYS A 1 287 ? 5.788 -0.689 -11.789 1.00 95.56 287 LYS A CA 1
ATOM 2062 C C . LYS A 1 287 ? 6.346 -0.912 -10.383 1.00 95.56 287 LYS A C 1
ATOM 2064 O O . LYS A 1 287 ? 5.688 -1.572 -9.589 1.00 95.56 287 LYS A O 1
ATOM 2069 N N . ALA A 1 288 ? 7.521 -0.371 -10.078 1.00 94.19 288 ALA A N 1
ATOM 2070 C CA . ALA A 1 288 ? 8.123 -0.441 -8.753 1.00 94.19 288 ALA A CA 1
ATOM 2071 C C . ALA A 1 288 ? 7.252 0.244 -7.697 1.00 94.19 288 ALA A C 1
ATOM 2073 O O . ALA A 1 288 ? 6.919 -0.384 -6.695 1.00 94.19 288 ALA A O 1
ATOM 2074 N N . VAL A 1 289 ? 6.812 1.483 -7.958 1.00 96.00 289 VAL A N 1
ATOM 2075 C CA . VAL A 1 289 ? 5.890 2.191 -7.051 1.00 96.00 289 VAL A CA 1
ATOM 2076 C C . VAL A 1 289 ? 4.594 1.399 -6.902 1.00 96.00 289 VAL A C 1
ATOM 2078 O O . VAL A 1 289 ? 4.144 1.166 -5.792 1.00 96.00 289 VAL A O 1
ATOM 2081 N N . ALA A 1 290 ? 4.027 0.876 -7.989 1.00 97.88 290 ALA A N 1
ATOM 2082 C CA . ALA A 1 290 ? 2.825 0.054 -7.903 1.00 97.88 290 ALA A CA 1
ATOM 2083 C C . ALA A 1 290 ? 3.031 -1.215 -7.066 1.00 97.88 290 ALA A C 1
ATOM 2085 O O . ALA A 1 290 ? 2.142 -1.575 -6.303 1.00 97.88 290 ALA A O 1
ATOM 2086 N N . MET A 1 291 ? 4.177 -1.896 -7.179 1.00 97.25 291 MET A N 1
ATOM 2087 C CA . MET A 1 291 ? 4.475 -3.061 -6.339 1.00 97.25 291 MET A CA 1
ATOM 2088 C C . MET A 1 291 ? 4.540 -2.682 -4.857 1.00 97.25 291 MET A C 1
ATOM 2090 O O . MET A 1 291 ? 3.993 -3.414 -4.036 1.00 97.25 291 MET A O 1
ATOM 2094 N N . HIS A 1 292 ? 5.144 -1.539 -4.538 1.00 96.81 292 HIS A N 1
ATOM 2095 C CA . HIS A 1 292 ? 5.201 -0.998 -3.184 1.00 96.81 292 HIS A CA 1
ATOM 2096 C C . HIS A 1 292 ? 3.798 -0.710 -2.628 1.00 96.81 292 HIS A C 1
ATOM 2098 O O . HIS A 1 292 ? 3.399 -1.265 -1.605 1.00 96.81 292 HIS A O 1
ATOM 2104 N N . GLU A 1 293 ? 2.985 0.053 -3.361 1.00 98.19 293 GLU A N 1
ATOM 2105 C CA . GLU A 1 293 ? 1.627 0.395 -2.923 1.00 98.19 293 GLU A CA 1
ATOM 2106 C C . GLU A 1 293 ? 0.713 -0.835 -2.821 1.00 98.19 293 GLU A C 1
ATOM 2108 O O . GLU A 1 293 ? -0.117 -0.935 -1.917 1.00 98.19 293 GLU A O 1
ATOM 2113 N N . PHE A 1 294 ? 0.880 -1.827 -3.704 1.00 98.25 294 PHE A N 1
ATOM 2114 C CA . PHE A 1 294 ? 0.176 -3.102 -3.564 1.00 98.25 294 PHE A CA 1
ATOM 2115 C C . PHE A 1 294 ? 0.605 -3.874 -2.318 1.00 98.25 294 PHE A C 1
ATOM 2117 O O . PHE A 1 294 ? -0.224 -4.597 -1.772 1.00 98.25 294 PHE A O 1
ATOM 2124 N N . GLY A 1 295 ? 1.849 -3.729 -1.858 1.00 96.94 295 GLY A N 1
ATOM 2125 C CA . GLY A 1 295 ? 2.292 -4.264 -0.576 1.00 96.94 295 GLY A CA 1
ATOM 2126 C C . GLY A 1 295 ? 1.532 -3.638 0.594 1.00 96.94 295 GLY A C 1
ATOM 2127 O O . GLY A 1 295 ? 0.983 -4.373 1.418 1.00 96.94 295 GLY A O 1
ATOM 2128 N N . HIS A 1 296 ? 1.385 -2.310 0.620 1.00 97.12 296 HIS A N 1
ATOM 2129 C CA . HIS A 1 296 ? 0.551 -1.625 1.619 1.00 97.12 296 HIS A CA 1
ATOM 2130 C C . HIS A 1 296 ? -0.921 -2.027 1.550 1.00 97.12 296 HIS A C 1
ATOM 2132 O O . HIS A 1 296 ? -1.548 -2.277 2.582 1.00 97.12 296 HIS A O 1
ATOM 2138 N N . ALA A 1 297 ? -1.474 -2.159 0.340 1.00 96.81 297 ALA A N 1
ATOM 2139 C CA . ALA A 1 297 ? -2.851 -2.611 0.131 1.00 96.81 297 ALA A CA 1
ATOM 2140 C C . ALA A 1 297 ? -3.141 -3.972 0.780 1.00 96.81 297 ALA A C 1
ATOM 2142 O O . ALA A 1 297 ? -4.286 -4.280 1.115 1.00 96.81 297 ALA A O 1
ATOM 2143 N N . VAL A 1 298 ? -2.101 -4.788 0.964 1.00 95.94 298 VAL A N 1
ATOM 2144 C CA . VAL A 1 298 ? -2.192 -6.147 1.505 1.00 95.94 298 VAL A CA 1
ATOM 2145 C C . VAL A 1 298 ? -1.474 -6.284 2.849 1.00 95.94 298 VAL A C 1
ATOM 2147 O O . VAL A 1 298 ? -1.218 -7.400 3.297 1.00 95.94 298 VAL A O 1
ATOM 2150 N N . GLY A 1 299 ? -1.210 -5.166 3.527 1.00 94.06 299 GLY A N 1
ATOM 2151 C CA . GLY A 1 299 ? -0.798 -5.141 4.928 1.00 94.06 299 GLY A CA 1
ATOM 2152 C C . GLY A 1 299 ? 0.700 -5.240 5.180 1.00 94.06 299 GLY A C 1
ATOM 2153 O O . GLY A 1 299 ? 1.088 -5.399 6.339 1.00 94.06 299 GLY A O 1
ATOM 2154 N N . LEU A 1 300 ? 1.540 -5.144 4.147 1.00 94.31 300 LEU A N 1
ATOM 2155 C CA . LEU A 1 300 ? 2.966 -4.905 4.347 1.00 94.31 300 LEU A CA 1
ATOM 2156 C C . LEU A 1 300 ? 3.209 -3.450 4.744 1.00 94.31 300 LEU A C 1
ATOM 2158 O O . LEU A 1 300 ? 2.473 -2.541 4.355 1.00 94.31 300 LEU A O 1
ATOM 2162 N N . SER A 1 301 ? 4.262 -3.259 5.517 1.00 92.50 301 SER A N 1
ATOM 2163 C CA . SER A 1 301 ? 4.715 -1.969 6.001 1.00 92.50 301 SER A CA 1
ATOM 2164 C C . SER A 1 301 ? 6.173 -1.744 5.592 1.00 92.50 301 SER A C 1
ATOM 2166 O O . SER A 1 301 ? 6.850 -2.679 5.146 1.00 92.50 301 SER A O 1
ATOM 2168 N N . HIS A 1 302 ? 6.631 -0.502 5.683 1.00 91.69 302 HIS A N 1
ATOM 2169 C CA . HIS A 1 302 ? 7.959 -0.077 5.291 1.00 91.69 302 HIS A CA 1
ATOM 2170 C C . HIS A 1 302 ? 9.056 -0.894 5.990 1.00 91.69 302 HIS A C 1
ATOM 2172 O O . HIS A 1 302 ? 9.107 -1.009 7.215 1.00 91.69 302 HIS A O 1
ATOM 2178 N N . THR A 1 303 ? 9.984 -1.462 5.217 1.00 87.50 303 THR A N 1
ATOM 2179 C CA . THR A 1 303 ? 11.067 -2.304 5.764 1.00 87.50 303 THR A CA 1
ATOM 2180 C C . THR A 1 303 ? 12.128 -1.500 6.510 1.00 87.50 303 THR A C 1
ATOM 2182 O O . THR A 1 303 ? 12.825 -2.036 7.368 1.00 87.50 303 THR A O 1
ATOM 2185 N N . ASP A 1 304 ? 12.246 -0.211 6.203 1.00 83.56 304 ASP A N 1
ATOM 2186 C CA . ASP A 1 304 ? 13.144 0.739 6.859 1.00 83.56 304 ASP A CA 1
ATOM 2187 C C . ASP A 1 304 ? 12.611 1.319 8.170 1.00 83.56 304 ASP A C 1
ATOM 2189 O O . ASP A 1 304 ? 13.341 2.039 8.848 1.00 83.56 304 ASP A O 1
ATOM 2193 N N . GLU A 1 305 ? 11.403 0.937 8.599 1.00 75.00 305 GLU A N 1
ATOM 2194 C CA . GLU A 1 305 ? 11.003 1.116 10.001 1.00 75.00 305 GLU A CA 1
ATOM 2195 C C . GLU A 1 305 ? 11.904 0.327 10.963 1.00 75.00 305 GLU A C 1
ATOM 2197 O O . GLU A 1 305 ? 12.018 0.679 12.136 1.00 75.00 305 GLU A O 1
ATOM 2202 N N . TRP A 1 306 ? 12.526 -0.754 10.477 1.00 67.06 306 TRP A N 1
ATOM 2203 C CA . TRP A 1 306 ? 13.426 -1.592 11.263 1.00 67.06 306 TRP A CA 1
ATOM 2204 C C . TRP A 1 306 ? 14.849 -1.028 11.324 1.00 67.06 306 TRP A C 1
ATOM 2206 O O . TRP A 1 306 ? 15.411 -0.853 12.405 1.00 67.06 306 TRP A O 1
ATOM 2216 N N . ASP A 1 307 ? 15.437 -0.783 10.155 1.00 69.88 307 ASP A N 1
ATOM 2217 C CA . ASP A 1 307 ? 16.772 -0.211 10.006 1.00 69.88 307 ASP A CA 1
ATOM 2218 C C . ASP A 1 307 ? 16.817 0.597 8.697 1.00 69.88 307 ASP A C 1
ATOM 2220 O O . ASP A 1 307 ? 16.673 0.010 7.615 1.00 69.88 307 ASP A O 1
ATOM 2224 N N . PRO A 1 308 ? 16.995 1.927 8.768 1.00 67.88 308 PRO A N 1
ATOM 2225 C CA . PRO A 1 308 ? 16.940 2.795 7.599 1.00 67.88 308 PRO A CA 1
ATOM 2226 C C . PRO A 1 308 ? 18.050 2.555 6.568 1.00 67.88 308 PRO A C 1
ATOM 2228 O O . PRO A 1 308 ? 17.877 2.946 5.406 1.00 67.88 308 PRO A O 1
ATOM 2231 N N . ASP A 1 309 ? 19.148 1.894 6.955 1.00 67.69 309 ASP A N 1
ATOM 2232 C CA . ASP A 1 309 ? 20.357 1.768 6.133 1.00 67.69 309 ASP A CA 1
ATOM 2233 C C . ASP A 1 309 ? 20.573 0.360 5.535 1.00 67.69 309 ASP A C 1
ATOM 2235 O O . ASP A 1 309 ? 21.365 0.204 4.601 1.00 67.69 309 ASP A O 1
ATOM 2239 N N . ASP A 1 310 ? 19.868 -0.673 6.013 1.00 64.75 310 ASP A N 1
ATOM 2240 C CA . ASP A 1 310 ? 20.234 -2.081 5.749 1.00 64.75 310 ASP A CA 1
ATOM 2241 C C . ASP A 1 310 ? 19.316 -2.807 4.730 1.00 64.75 310 ASP A C 1
ATOM 2243 O O . ASP A 1 310 ? 19.702 -3.833 4.168 1.00 64.75 310 ASP A O 1
ATOM 2247 N N . TYR A 1 311 ? 18.137 -2.249 4.396 1.00 68.56 311 TYR A N 1
ATOM 2248 C CA . TYR A 1 311 ? 17.110 -2.925 3.564 1.00 68.56 311 TYR A CA 1
ATOM 2249 C C . TYR A 1 311 ? 16.560 -2.100 2.393 1.00 68.56 311 TYR A C 1
ATOM 2251 O O . TYR A 1 311 ? 15.459 -2.343 1.899 1.00 68.56 311 TYR A O 1
ATOM 2259 N N . TYR A 1 312 ? 17.364 -1.171 1.876 1.00 74.69 312 TYR A N 1
ATOM 2260 C CA . TYR A 1 312 ? 17.045 -0.345 0.699 1.00 74.69 312 TYR A CA 1
ATOM 2261 C C . TYR A 1 312 ? 16.817 -1.129 -0.609 1.00 74.69 312 TYR A C 1
ATOM 2263 O O . TYR A 1 312 ? 16.521 -0.559 -1.661 1.00 74.69 312 TYR A O 1
ATOM 2271 N N . ASP A 1 313 ? 17.020 -2.444 -0.573 1.00 84.38 313 ASP A N 1
ATOM 2272 C CA . ASP A 1 313 ? 16.820 -3.359 -1.681 1.00 84.38 313 ASP A CA 1
ATOM 2273 C C . ASP A 1 313 ? 15.590 -4.258 -1.511 1.00 84.38 313 ASP A C 1
ATOM 2275 O O . ASP A 1 313 ? 15.493 -5.235 -2.240 1.00 84.38 313 ASP A O 1
ATOM 2279 N N . GLN A 1 314 ? 14.647 -3.950 -0.618 1.00 89.94 314 GLN A N 1
ATOM 2280 C CA . GLN A 1 314 ? 13.295 -4.530 -0.625 1.00 89.94 314 GLN A CA 1
ATOM 2281 C C . GLN A 1 314 ? 12.342 -3.682 -1.483 1.00 89.94 314 GLN A C 1
ATOM 2283 O O . GLN A 1 314 ? 12.609 -2.509 -1.759 1.00 89.94 314 GLN A O 1
ATOM 2288 N N . VAL A 1 315 ? 11.222 -4.263 -1.917 1.00 93.31 315 VAL A N 1
ATOM 2289 C CA . VAL A 1 315 ? 10.145 -3.506 -2.576 1.00 93.31 315 VAL A CA 1
ATOM 2290 C C . VAL A 1 315 ? 9.510 -2.546 -1.586 1.00 93.31 315 VAL A C 1
ATOM 2292 O O . VAL A 1 315 ? 9.295 -1.394 -1.946 1.00 93.31 315 VAL A O 1
ATOM 2295 N N . MET A 1 316 ? 9.286 -2.984 -0.345 1.00 93.31 316 MET A N 1
ATOM 2296 C CA . MET A 1 316 ? 8.677 -2.175 0.713 1.00 93.31 316 MET A CA 1
ATOM 2297 C C . MET A 1 316 ? 9.634 -1.175 1.378 1.00 93.31 316 MET A C 1
ATOM 2299 O O . MET A 1 316 ? 9.330 -0.654 2.441 1.00 93.31 316 MET A O 1
ATOM 2303 N N . TYR A 1 317 ? 10.783 -0.856 0.782 1.00 91.12 317 TYR A N 1
ATOM 2304 C CA . TYR A 1 317 ? 11.597 0.262 1.263 1.00 91.12 317 TYR A CA 1
ATOM 2305 C C . TYR A 1 317 ? 10.904 1.595 0.955 1.00 91.12 317 TYR A C 1
ATOM 2307 O O . TYR A 1 317 ? 10.534 1.826 -0.197 1.00 91.12 317 TYR A O 1
ATOM 2315 N N . SER A 1 318 ? 10.748 2.476 1.948 1.00 90.50 318 SER A N 1
ATOM 2316 C CA . SER A 1 318 ? 9.878 3.666 1.866 1.00 90.50 318 SER A CA 1
ATOM 2317 C C . SER A 1 318 ? 10.264 4.712 0.812 1.00 90.50 318 SER A C 1
ATOM 2319 O O . SER A 1 318 ? 9.488 5.621 0.497 1.00 90.50 318 SER A O 1
ATOM 2321 N N . LYS A 1 319 ? 11.475 4.594 0.250 1.00 89.19 319 LYS A N 1
ATOM 2322 C CA . LYS A 1 319 ? 12.046 5.548 -0.704 1.00 89.19 319 LYS A CA 1
ATOM 2323 C C . LYS A 1 319 ? 12.277 4.887 -2.055 1.00 89.19 319 LYS A C 1
ATOM 2325 O O . LYS A 1 319 ? 13.073 3.954 -2.200 1.00 89.19 319 LYS A O 1
ATOM 2330 N N . ILE A 1 320 ? 11.659 5.439 -3.091 1.00 88.94 320 ILE A N 1
ATOM 2331 C CA . ILE A 1 320 ? 11.875 5.001 -4.471 1.00 88.94 320 ILE A CA 1
ATOM 2332 C C . ILE A 1 320 ? 12.657 6.079 -5.209 1.00 88.94 320 ILE A C 1
ATOM 2334 O O . ILE A 1 320 ? 12.122 7.081 -5.691 1.00 88.94 320 ILE A O 1
ATOM 2338 N N . ALA A 1 321 ? 13.967 5.844 -5.293 1.00 86.88 321 ALA A N 1
ATOM 2339 C CA . ALA A 1 321 ? 14.875 6.693 -6.041 1.00 86.88 321 ALA A CA 1
ATOM 2340 C C . ALA A 1 321 ? 14.476 6.758 -7.519 1.00 86.88 321 ALA A C 1
ATOM 2342 O O . ALA A 1 321 ? 13.810 5.871 -8.069 1.00 86.88 321 ALA A O 1
ATOM 2343 N N . ARG A 1 322 ? 14.950 7.798 -8.202 1.00 89.25 322 ARG A N 1
ATOM 2344 C CA . ARG A 1 322 ? 14.853 7.853 -9.662 1.00 89.25 322 ARG A CA 1
ATOM 2345 C C . ARG A 1 322 ? 15.502 6.621 -10.290 1.00 89.25 322 ARG A C 1
ATOM 2347 O O . ARG A 1 322 ? 16.450 6.022 -9.774 1.00 89.25 322 ARG A O 1
ATOM 2354 N N . CYS A 1 323 ? 14.973 6.250 -11.441 1.00 86.19 323 CYS A N 1
ATOM 2355 C CA . CYS A 1 323 ? 15.432 5.120 -12.204 1.00 86.19 323 CYS A CA 1
ATOM 2356 C C . CYS A 1 323 ? 16.935 5.133 -12.465 1.00 86.19 323 CYS A C 1
ATOM 2358 O O . CYS A 1 323 ? 17.493 6.063 -13.047 1.00 86.19 323 CYS A O 1
ATOM 2360 N N . SER A 1 324 ? 17.530 3.991 -12.164 1.00 80.94 324 SER A N 1
ATOM 2361 C CA . SER A 1 324 ? 18.809 3.534 -12.677 1.00 80.94 324 SER A CA 1
ATOM 2362 C C . SER A 1 324 ? 18.675 2.048 -13.019 1.00 80.94 324 SER A C 1
ATOM 2364 O O . SER A 1 324 ? 17.695 1.402 -12.633 1.00 80.94 324 SER A O 1
ATOM 2366 N N . SER A 1 325 ? 19.666 1.468 -13.698 1.00 70.62 325 SER A N 1
ATOM 2367 C CA . SER A 1 325 ? 19.721 0.011 -13.893 1.00 70.62 325 SER A CA 1
ATOM 2368 C C . SER A 1 325 ? 19.672 -0.755 -12.562 1.00 70.62 325 SER A C 1
ATOM 2370 O O . SER A 1 325 ? 19.063 -1.820 -12.494 1.00 70.62 325 SER A O 1
ATOM 2372 N N . THR A 1 326 ? 20.247 -0.188 -11.499 1.00 69.44 326 THR A N 1
ATOM 2373 C CA . THR A 1 326 ? 20.231 -0.743 -10.138 1.00 69.44 326 THR A CA 1
ATOM 2374 C C . THR A 1 326 ? 18.868 -0.591 -9.458 1.00 69.44 326 THR A C 1
ATOM 2376 O O . THR A 1 326 ? 18.412 -1.516 -8.793 1.00 69.44 326 THR A O 1
ATOM 2379 N N . THR A 1 327 ? 18.194 0.549 -9.628 1.00 69.25 327 THR A N 1
ATOM 2380 C CA . THR A 1 327 ? 16.858 0.794 -9.051 1.00 69.25 327 THR A CA 1
ATOM 2381 C C . THR A 1 327 ? 15.828 -0.166 -9.654 1.00 69.25 327 THR A C 1
ATOM 2383 O O . THR A 1 327 ? 15.046 -0.784 -8.934 1.00 69.25 327 THR A O 1
ATOM 2386 N N . LEU A 1 328 ? 15.883 -0.368 -10.978 1.00 72.19 328 LEU A N 1
ATOM 2387 C CA . LEU A 1 328 ? 14.970 -1.260 -11.695 1.00 72.19 328 LEU A CA 1
ATOM 2388 C C . LEU A 1 328 ? 15.068 -2.720 -11.247 1.00 72.19 328 LEU A C 1
ATOM 2390 O O . LEU A 1 328 ? 14.041 -3.387 -11.140 1.00 72.19 328 LEU A O 1
ATOM 2394 N N . SER A 1 329 ? 16.280 -3.234 -11.022 1.00 70.31 329 SER A N 1
ATOM 2395 C CA . SER A 1 329 ? 16.468 -4.637 -10.633 1.00 70.31 329 SER A CA 1
ATOM 2396 C C . SER A 1 329 ? 16.049 -4.910 -9.190 1.00 70.31 329 SER A C 1
ATOM 2398 O O . SER A 1 329 ? 15.653 -6.030 -8.880 1.00 70.31 329 SER A O 1
ATOM 2400 N N . LYS A 1 330 ? 16.090 -3.893 -8.321 1.00 76.44 330 LYS A N 1
ATOM 2401 C CA . LYS A 1 330 ? 15.693 -4.013 -6.916 1.00 76.44 330 LYS A CA 1
ATOM 2402 C C . LYS A 1 330 ? 14.184 -3.855 -6.724 1.00 76.44 330 LYS A C 1
ATOM 2404 O O . LYS A 1 330 ? 13.557 -4.686 -6.087 1.00 76.44 330 LYS A O 1
ATOM 2409 N N . GLN A 1 331 ? 13.552 -2.842 -7.303 1.00 82.81 331 GLN A N 1
ATOM 2410 C CA . GLN A 1 331 ? 12.189 -2.488 -6.879 1.00 82.81 331 GLN A CA 1
ATOM 2411 C C . GLN A 1 331 ? 11.073 -3.069 -7.775 1.00 82.81 331 GLN A C 1
ATOM 2413 O O . GLN A 1 331 ? 9.900 -2.929 -7.457 1.00 82.81 331 GLN A O 1
ATOM 2418 N N . ARG A 1 332 ? 11.405 -3.784 -8.867 1.00 89.31 332 ARG A N 1
ATOM 2419 C CA . ARG A 1 332 ? 10.430 -4.511 -9.727 1.00 89.31 332 ARG A CA 1
ATOM 2420 C C . ARG A 1 332 ? 10.269 -6.000 -9.409 1.00 89.31 332 ARG A C 1
ATOM 2422 O O . ARG A 1 332 ? 9.648 -6.745 -10.179 1.00 89.31 332 ARG A O 1
ATOM 2429 N N . ASP A 1 333 ? 10.889 -6.454 -8.337 1.00 90.50 333 ASP A N 1
ATOM 2430 C CA . ASP A 1 333 ? 10.947 -7.858 -7.966 1.00 90.50 333 ASP A CA 1
ATOM 2431 C C . ASP A 1 333 ? 10.994 -7.938 -6.444 1.00 90.50 333 ASP A C 1
ATOM 2433 O O . ASP A 1 333 ? 11.676 -7.125 -5.825 1.00 90.50 333 ASP A O 1
ATOM 2437 N N . LEU A 1 334 ? 10.254 -8.862 -5.839 1.00 93.12 334 LEU A N 1
ATOM 2438 C CA . LEU A 1 334 ? 10.168 -8.938 -4.380 1.00 93.12 334 LEU A CA 1
ATOM 2439 C C . LEU A 1 334 ? 11.527 -9.338 -3.795 1.00 93.12 334 LEU A C 1
ATOM 2441 O O . LEU A 1 334 ? 12.199 -10.232 -4.321 1.00 93.12 334 LEU A O 1
ATOM 2445 N N . GLY A 1 335 ? 11.937 -8.677 -2.719 1.00 92.56 335 GLY A N 1
ATOM 2446 C CA . GLY A 1 335 ? 12.986 -9.176 -1.843 1.00 92.56 335 GLY A CA 1
ATOM 2447 C C . GLY A 1 335 ? 12.438 -10.248 -0.896 1.00 92.56 335 GLY A C 1
ATOM 2448 O O . GLY A 1 335 ? 11.230 -10.455 -0.778 1.00 92.56 335 GLY A O 1
ATOM 2449 N N . ARG A 1 336 ? 13.335 -10.963 -0.216 1.00 91.38 336 ARG A N 1
ATOM 2450 C CA . ARG A 1 336 ? 12.964 -12.033 0.718 1.00 91.38 336 ARG A CA 1
ATOM 2451 C C . ARG A 1 336 ? 12.202 -11.509 1.935 1.00 91.38 336 ARG A C 1
ATOM 2453 O O . ARG A 1 336 ? 11.337 -12.221 2.429 1.00 91.38 336 ARG A O 1
ATOM 2460 N N . GLY A 1 337 ? 12.466 -10.281 2.380 1.00 90.94 337 GLY A N 1
ATOM 2461 C CA . GLY A 1 337 ? 11.692 -9.630 3.438 1.00 90.94 337 GLY A CA 1
ATOM 2462 C C . GLY A 1 337 ? 10.239 -9.437 3.009 1.00 90.94 337 GLY A C 1
ATOM 2463 O O . GLY A 1 337 ? 9.326 -9.895 3.696 1.00 90.94 337 GLY A O 1
ATOM 2464 N N . ASP A 1 338 ? 10.015 -8.889 1.810 1.00 93.50 338 ASP A N 1
ATOM 2465 C CA . ASP A 1 338 ? 8.663 -8.737 1.254 1.00 93.50 338 ASP A CA 1
ATOM 2466 C C . ASP A 1 338 ? 7.929 -10.095 1.178 1.00 93.50 338 ASP A C 1
ATOM 2468 O O . ASP A 1 338 ? 6.772 -10.218 1.588 1.00 93.50 338 ASP A O 1
ATOM 2472 N N . GLN A 1 339 ? 8.618 -11.144 0.707 1.00 93.50 339 GLN A N 1
ATOM 2473 C CA . GLN A 1 339 ? 8.074 -12.507 0.632 1.00 93.50 339 GLN A CA 1
ATOM 2474 C C . GLN A 1 339 ? 7.738 -13.081 2.013 1.00 93.50 339 GLN A C 1
ATOM 2476 O O . GLN A 1 339 ? 6.652 -13.631 2.198 1.00 93.50 339 GLN A O 1
ATOM 2481 N N . ASN A 1 340 ? 8.635 -12.923 2.989 1.00 91.44 340 ASN A N 1
ATOM 2482 C CA . ASN A 1 340 ? 8.432 -13.367 4.365 1.00 91.44 340 ASN A CA 1
ATOM 2483 C C . ASN A 1 340 ? 7.210 -12.677 4.993 1.00 91.44 340 ASN A C 1
ATOM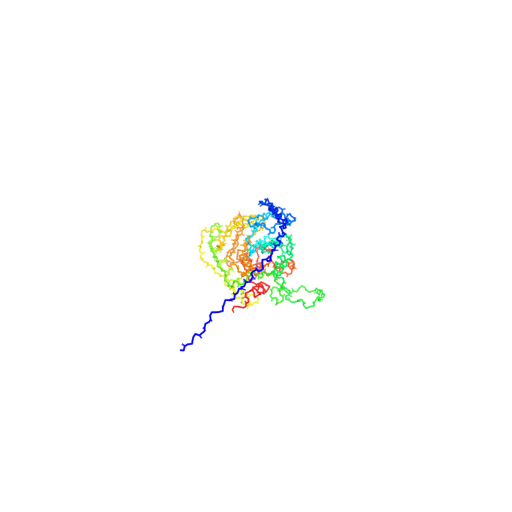 2485 O O . ASN A 1 340 ? 6.411 -13.334 5.665 1.00 91.44 340 ASN A O 1
ATOM 2489 N N . GLY A 1 341 ? 7.019 -11.381 4.730 1.00 92.25 341 GLY A N 1
ATOM 2490 C CA . GLY A 1 341 ? 5.840 -10.632 5.164 1.00 92.25 341 GLY A CA 1
ATOM 2491 C C . GLY A 1 341 ? 4.547 -11.176 4.563 1.00 92.25 341 GLY A C 1
ATOM 2492 O O . GLY A 1 341 ? 3.606 -11.485 5.297 1.00 92.25 341 GLY A O 1
ATOM 2493 N N . LEU A 1 342 ? 4.517 -11.387 3.245 1.00 93.88 342 LEU A N 1
ATOM 2494 C CA . LEU A 1 342 ? 3.355 -11.965 2.560 1.00 93.88 342 LEU A CA 1
ATOM 2495 C C . LEU A 1 342 ? 3.049 -13.378 3.067 1.00 93.88 342 LEU A C 1
ATOM 2497 O O . LEU A 1 342 ? 1.897 -13.704 3.350 1.00 93.88 342 LEU A O 1
ATOM 2501 N N . PHE A 1 343 ? 4.072 -14.212 3.235 1.00 91.50 343 PHE A N 1
ATOM 2502 C CA . PHE A 1 343 ? 3.918 -15.562 3.767 1.00 91.50 343 PHE A CA 1
ATOM 2503 C C . PHE A 1 343 ? 3.413 -15.548 5.214 1.00 91.50 343 PHE A C 1
ATOM 2505 O O . PHE A 1 343 ? 2.557 -16.349 5.584 1.00 91.50 343 PHE A O 1
ATOM 2512 N N . SER A 1 344 ? 3.888 -14.609 6.034 1.00 90.06 344 SER A N 1
ATOM 2513 C CA . SER A 1 344 ? 3.450 -14.458 7.422 1.00 90.06 344 SER A CA 1
ATOM 2514 C C . SER A 1 344 ? 1.974 -14.072 7.537 1.00 90.06 344 SER A C 1
ATOM 2516 O O . SER A 1 344 ? 1.315 -14.518 8.478 1.00 90.06 344 SER A O 1
ATOM 2518 N N . LEU A 1 345 ? 1.457 -13.275 6.597 1.00 91.19 345 LEU A N 1
ATOM 2519 C CA . LEU A 1 345 ? 0.055 -12.850 6.565 1.00 91.19 345 LEU A CA 1
ATOM 2520 C C . LEU A 1 345 ? -0.869 -13.897 5.933 1.00 91.19 345 LEU A C 1
ATOM 2522 O O . LEU A 1 345 ? -1.941 -14.186 6.463 1.00 91.19 345 LEU A O 1
ATOM 2526 N N . TYR A 1 346 ? -0.454 -14.491 4.814 1.00 92.38 346 TYR A N 1
ATOM 2527 C CA . TYR A 1 346 ? -1.346 -15.270 3.948 1.00 92.38 346 TYR A CA 1
ATOM 2528 C C . TYR A 1 346 ? -1.042 -16.771 3.920 1.00 92.38 346 TYR A C 1
ATOM 2530 O O . TYR A 1 346 ? -1.823 -17.550 3.353 1.00 92.38 346 TYR A O 1
ATOM 2538 N N . GLY A 1 347 ? 0.055 -17.193 4.551 1.00 89.94 347 GLY A N 1
ATOM 2539 C CA . GLY A 1 347 ? 0.564 -18.560 4.494 1.00 89.94 347 GLY A CA 1
ATOM 2540 C C . GLY A 1 347 ? 0.954 -18.984 3.074 1.00 89.94 347 GLY A C 1
ATOM 2541 O O . GLY A 1 347 ? 0.919 -18.167 2.149 1.00 89.94 347 GLY A O 1
ATOM 2542 N N . PRO A 1 348 ? 1.288 -20.270 2.877 1.00 88.50 348 PRO A N 1
ATOM 2543 C CA . PRO A 1 348 ? 1.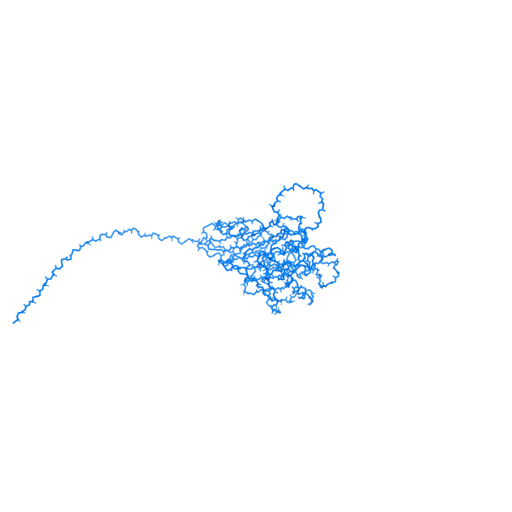558 -20.806 1.549 1.00 88.50 348 PRO A CA 1
ATOM 2544 C C . PRO A 1 348 ? 0.308 -20.777 0.655 1.00 88.50 348 PRO A C 1
ATOM 2546 O O . PRO A 1 348 ? -0.833 -20.792 1.147 1.00 88.50 348 PRO A O 1
ATOM 2549 N N . ALA A 1 349 ? 0.558 -20.735 -0.657 1.00 82.25 349 ALA A N 1
ATOM 2550 C CA . ALA A 1 349 ? -0.435 -20.977 -1.705 1.00 82.25 349 ALA A CA 1
ATOM 2551 C C . ALA A 1 349 ? -0.993 -22.403 -1.693 1.00 82.25 349 ALA A C 1
ATOM 2553 O O . ALA A 1 349 ? -0.214 -23.347 -1.431 1.00 82.25 349 ALA A O 1
#

Organism: NCBI:txid993414

Sequence (349 aa):
MKSPSLICLSIALVAAGTVTTVGPAPVAAADAECPEFSRASSMAAVNLAGTQDCDLTGIILDFDNGTSISIPEAGSMVTLSGTSADESPGIEISVMHDQDGVAVLRDSNISESNSSKTAAALRKAHRQSTAGQSSRREPQETKSASRRCSTDAPYVARTFYSSKRYAWGYNSTGQPKSSARTDIVDAGRRVGSGTSNSCGSDNSGLVITSAGNTSDRPGISASGKCTSFDGKSVVGFGDVDGSYLAWACTKVTTTSQRLTQSDILFDNSSRAWHIGSGSCSSGHDLKAVAMHEFGHAVGLSHTDEWDPDDYYDQVMYSKIARCSSTTLSKQRDLGRGDQNGLFSLYGPA

Foldseek 3Di:
DDDDDDDDDDDDDDDDDDDDDPDPDPDPDPDQDQPPAQEAEALVRLLLPPCLVPDQAQRWYAYPLGEIEGQHPAQKKKWKWFFFAPDDFTWIWMWHHHNQGIWIQILHDIRDNGGPPRRVLQVVQFDKDQQPPPDPDDDDPDPDDACQQPLRQIFTFGQLFQPLEAEAAEEEPLPPDPLLVVLLQVLLQQLSQLAFPPNGGQGFSHDYYYPYHDNDAFCADQSRYNRDDPQHEYEYEDHHDDRTQKMKMWMGRNVNSHTRYIYIYGHNPDFDEDGDDDAFDWTFHSSLVSNQNSLVNRGTAASCSVPLPRPPQASSHSYQYTDDPSSCSRRNGGGSNSSVRSCVRGNGD

InterPro domains:
  IPR001818 Peptidase M10, metallopeptidase [PF00413] (258-347)
  IPR024079 Metallopeptidase, catalytic domain superfamily [G3DSA:3.40.390.10] (189-349)